Protein AF-A0A949PQL1-F1 (afdb_monomer)

Nearest PDB structures (foldseek):
  2x9b-assembly2_B  TM=4.465E-01  e=7.801E+00  Escherichia phage If1
  7ufs-assembly1_D  TM=4.194E-01  e=4.699E+00  Bifidobacterium longum

Sequence (182 aa):
MADNLKIVALVEVAKREALVLNRPLKMLYEFQGRDLIGSDGPFRNALRYEAPNGHFKAFAGREFDIPLKDGGTVRANGQYWSAGLEGFVETTYGTVDGLKKCYVYTGGLVDPAALQELRAEYTGCVYPYWDYQKVIKYDDERRYWINKCFKLEDRLKRDKKHLIANVKAAWASLRKAGSEAA

Structure (mmCIF, N/CA/C/O backbone):
data_AF-A0A949PQL1-F1
#
_entry.id   AF-A0A949PQL1-F1
#
loop_
_atom_site.group_PDB
_atom_site.id
_atom_site.type_symbol
_atom_site.label_atom_id
_atom_site.label_alt_id
_atom_site.label_comp_id
_atom_site.label_asym_id
_atom_site.label_entity_id
_atom_site.label_seq_id
_atom_site.pdbx_PDB_ins_code
_atom_site.Cartn_x
_atom_site.Cartn_y
_atom_site.Cartn_z
_atom_site.occupancy
_atom_site.B_iso_or_equiv
_atom_site.auth_seq_id
_atom_site.auth_comp_id
_atom_site.auth_asym_id
_atom_site.auth_atom_id
_atom_site.pdbx_PDB_model_num
ATOM 1 N N . MET A 1 1 ? -7.151 13.571 -12.594 1.00 38.25 1 MET A N 1
ATOM 2 C CA . MET A 1 1 ? -8.102 12.455 -12.416 1.00 38.25 1 MET A CA 1
ATOM 3 C C . MET A 1 1 ? -7.510 11.544 -11.358 1.0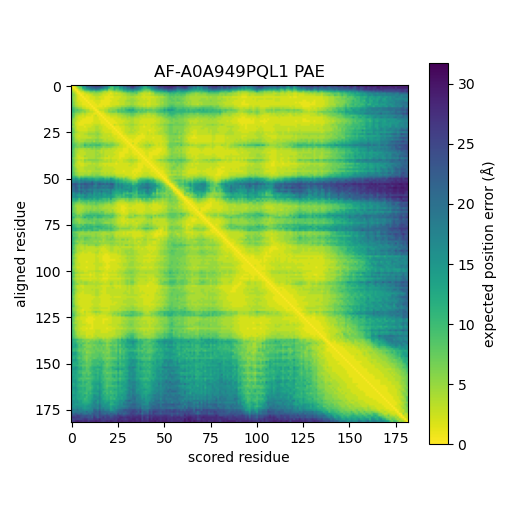0 38.25 1 MET A C 1
ATOM 5 O O . MET A 1 1 ? -6.345 11.198 -11.493 1.00 38.25 1 MET A O 1
ATOM 9 N N . ALA A 1 2 ? -8.207 11.298 -10.248 1.00 53.94 2 ALA A N 1
ATOM 10 C CA . ALA A 1 2 ? -7.693 10.400 -9.216 1.00 53.94 2 ALA A CA 1
ATOM 11 C C . ALA A 1 2 ? -7.745 8.968 -9.762 1.00 53.94 2 ALA A C 1
ATOM 13 O O . ALA A 1 2 ? -8.806 8.536 -10.200 1.00 53.94 2 ALA A O 1
ATOM 14 N N . ASP A 1 3 ? -6.613 8.265 -9.787 1.00 70.38 3 ASP A N 1
ATOM 15 C CA . ASP A 1 3 ? -6.583 6.871 -10.229 1.00 70.38 3 ASP A CA 1
ATOM 16 C C . ASP A 1 3 ? -7.512 6.026 -9.351 1.00 70.38 3 ASP A C 1
ATOM 18 O O . ASP A 1 3 ? -7.377 6.015 -8.118 1.00 70.38 3 ASP A O 1
ATOM 22 N N . ASN A 1 4 ? -8.436 5.305 -9.993 1.00 84.62 4 ASN A N 1
ATOM 23 C CA . ASN A 1 4 ? -9.306 4.352 -9.312 1.00 84.62 4 ASN A CA 1
ATOM 24 C C . ASN A 1 4 ? -8.456 3.334 -8.544 1.00 84.62 4 ASN A C 1
ATOM 26 O O . ASN A 1 4 ? -7.402 2.884 -9.015 1.00 84.62 4 ASN A O 1
ATOM 30 N N . LEU A 1 5 ? -8.903 3.019 -7.331 1.00 90.81 5 LEU A N 1
ATOM 31 C CA . LEU A 1 5 ? -8.232 2.063 -6.466 1.00 90.81 5 LEU A CA 1
ATOM 32 C C . LEU A 1 5 ? -8.437 0.654 -7.025 1.00 90.81 5 LEU A C 1
ATOM 34 O O . LEU A 1 5 ? -9.559 0.288 -7.348 1.00 90.81 5 LEU A O 1
ATOM 38 N N . LYS A 1 6 ? -7.357 -0.115 -7.148 1.00 93.44 6 LYS A N 1
ATOM 39 C CA . LYS A 1 6 ? -7.388 -1.472 -7.704 1.00 93.44 6 LYS A CA 1
ATOM 40 C C . LYS A 1 6 ? -6.298 -2.343 -7.099 1.00 93.44 6 LYS A C 1
ATOM 42 O O . LYS A 1 6 ? -5.223 -1.851 -6.735 1.00 93.44 6 LYS A O 1
ATOM 47 N N . ILE A 1 7 ? -6.572 -3.642 -7.036 1.00 95.00 7 ILE A N 1
ATOM 48 C CA . ILE A 1 7 ? -5.613 -4.658 -6.603 1.00 95.00 7 ILE A CA 1
ATOM 49 C C . ILE A 1 7 ? -4.669 -4.966 -7.770 1.00 95.00 7 ILE A C 1
ATOM 51 O O . ILE A 1 7 ? -5.104 -5.327 -8.861 1.00 95.00 7 ILE A O 1
ATOM 55 N N . VAL A 1 8 ? -3.365 -4.819 -7.547 1.00 94.94 8 VAL A N 1
ATOM 56 C CA . VAL A 1 8 ? -2.317 -5.187 -8.515 1.00 94.94 8 VAL A CA 1
ATOM 57 C C . VAL A 1 8 ? -1.733 -6.567 -8.238 1.00 94.94 8 VAL A C 1
ATOM 59 O O . VAL A 1 8 ? -1.244 -7.223 -9.155 1.00 94.94 8 VAL A O 1
ATOM 62 N N . ALA A 1 9 ? -1.786 -7.019 -6.986 1.00 95.69 9 ALA A N 1
ATOM 63 C CA . ALA A 1 9 ? -1.406 -8.366 -6.596 1.00 95.69 9 ALA A CA 1
ATOM 64 C C . ALA A 1 9 ? -2.105 -8.784 -5.304 1.00 95.69 9 ALA A C 1
ATOM 66 O O . ALA A 1 9 ? -2.461 -7.939 -4.481 1.00 95.69 9 ALA A O 1
ATOM 67 N N . LEU A 1 10 ? -2.240 -10.092 -5.118 1.00 96.75 10 LEU A N 1
ATOM 68 C CA . LEU A 1 10 ? -2.657 -10.693 -3.859 1.00 96.75 10 LEU A CA 1
ATOM 69 C C . LEU A 1 10 ? -1.537 -11.542 -3.302 1.00 96.75 10 LEU A C 1
ATOM 71 O O . LEU A 1 10 ? -0.869 -12.255 -4.050 1.00 96.75 10 LEU A O 1
ATOM 75 N N . VAL A 1 11 ? -1.347 -11.473 -1.991 1.00 96.75 11 VAL A N 1
ATOM 76 C CA . VAL A 1 11 ? -0.259 -12.172 -1.316 1.00 96.75 11 VAL A CA 1
ATOM 77 C C . VAL A 1 11 ? -0.803 -12.951 -0.138 1.00 96.75 11 VAL A C 1
ATOM 79 O O . VAL A 1 11 ? -1.493 -12.398 0.709 1.00 96.75 11 VAL A O 1
ATOM 82 N N . GLU A 1 12 ? -0.480 -14.233 -0.056 1.00 95.75 12 GLU A N 1
ATOM 83 C CA . GLU A 1 12 ? -0.862 -15.053 1.083 1.00 95.75 12 GLU A CA 1
ATOM 84 C C . GLU A 1 12 ? 0.025 -14.727 2.295 1.00 95.75 12 GLU A C 1
ATOM 86 O O . GLU A 1 12 ? 1.245 -14.901 2.265 1.00 95.75 12 GLU A O 1
ATOM 91 N N . VAL A 1 13 ? -0.599 -14.269 3.380 1.00 91.69 13 VAL A N 1
ATOM 92 C CA . VAL A 1 13 ? 0.016 -13.968 4.677 1.00 91.69 13 VAL A CA 1
ATOM 93 C C . VAL A 1 13 ? -0.734 -14.752 5.746 1.00 91.69 13 VAL A C 1
ATOM 95 O O . VAL A 1 13 ? -1.896 -14.470 6.023 1.00 91.69 13 VAL A O 1
ATOM 98 N N . ALA A 1 14 ? -0.078 -15.731 6.373 1.00 87.44 14 ALA A N 1
ATOM 99 C CA . ALA A 1 14 ? -0.662 -16.515 7.468 1.00 87.44 14 ALA A CA 1
ATOM 100 C C . ALA A 1 14 ? -2.072 -17.074 7.151 1.00 87.44 14 ALA A C 1
ATOM 102 O O . ALA A 1 14 ? -2.975 -16.999 7.985 1.00 87.44 14 ALA A O 1
ATOM 103 N N . LYS A 1 15 ? -2.252 -17.641 5.945 1.00 87.94 15 LYS A N 1
ATOM 104 C CA . LYS A 1 15 ? -3.525 -18.179 5.415 1.00 87.94 15 LYS A CA 1
ATOM 105 C C . LYS A 1 15 ? -4.624 -17.136 5.156 1.00 87.94 15 LYS A C 1
ATOM 107 O O . LYS A 1 15 ? -5.782 -17.500 4.96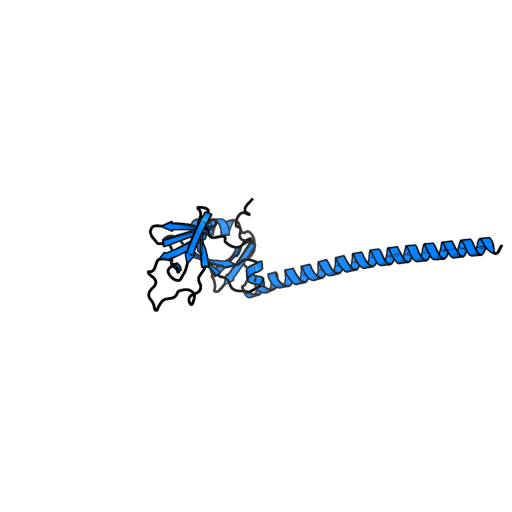7 1.00 87.94 15 LYS A O 1
ATOM 112 N N . ARG A 1 16 ? -4.286 -15.846 5.169 1.00 90.56 16 ARG A N 1
ATOM 113 C CA . ARG A 1 16 ? -5.154 -14.739 4.747 1.00 90.56 16 ARG A CA 1
ATOM 114 C C . ARG A 1 16 ? -4.573 -14.077 3.507 1.00 90.56 16 ARG A C 1
ATOM 116 O O . ARG A 1 16 ? -3.377 -14.177 3.250 1.00 90.56 16 ARG A O 1
ATOM 123 N N . GLU A 1 17 ? -5.411 -13.387 2.749 1.00 94.12 17 GLU A N 1
ATOM 124 C CA . GLU A 1 17 ? -4.963 -12.601 1.602 1.00 94.12 17 GLU A CA 1
ATOM 125 C C . GLU A 1 17 ? -4.625 -11.173 2.046 1.00 94.12 17 GLU A C 1
ATOM 127 O O . GLU A 1 17 ? -5.422 -10.504 2.700 1.00 94.12 17 GLU A O 1
ATOM 132 N N . ALA A 1 18 ? -3.435 -10.712 1.680 1.00 95.69 18 ALA A N 1
ATOM 133 C CA . ALA A 1 18 ? -3.020 -9.327 1.772 1.00 95.69 18 ALA A CA 1
ATOM 134 C C . ALA A 1 18 ? -3.110 -8.672 0.393 1.00 95.69 18 ALA A C 1
ATOM 136 O O . ALA A 1 18 ? -2.695 -9.240 -0.623 1.00 95.69 18 ALA A O 1
ATOM 137 N N . LEU A 1 19 ? -3.644 -7.457 0.367 1.00 96.44 19 LEU A N 1
ATOM 138 C CA . LEU A 1 19 ? -3.935 -6.725 -0.858 1.00 96.44 19 LEU A CA 1
ATOM 139 C C . LEU A 1 19 ? -2.742 -5.853 -1.242 1.00 96.44 19 LEU A C 1
ATOM 141 O O . LEU A 1 19 ? -2.294 -5.022 -0.455 1.00 96.44 19 LEU A O 1
ATOM 145 N N . VAL A 1 20 ? -2.250 -5.958 -2.470 1.00 96.31 20 VAL A N 1
ATOM 146 C CA . VAL A 1 20 ? -1.308 -4.969 -3.002 1.00 96.31 20 VAL A CA 1
ATOM 147 C C . VAL A 1 20 ? -2.078 -4.006 -3.885 1.00 96.31 20 VAL A C 1
ATOM 149 O O . VAL A 1 20 ? -2.645 -4.404 -4.898 1.00 96.31 20 VAL A O 1
ATOM 152 N N . LEU A 1 21 ? -2.105 -2.736 -3.495 1.00 95.62 21 LEU A N 1
ATOM 153 C CA . LEU A 1 21 ? -2.862 -1.675 -4.149 1.00 95.62 21 LEU A CA 1
ATOM 154 C C . LEU A 1 21 ? -1.989 -0.922 -5.159 1.00 95.62 21 LEU A C 1
ATOM 156 O O . LEU A 1 21 ? -0.775 -0.780 -4.983 1.00 95.62 21 LEU A O 1
ATOM 160 N N . ASN A 1 22 ? -2.620 -0.388 -6.206 1.00 94.31 22 ASN A N 1
ATOM 161 C CA . ASN A 1 22 ? -1.950 0.437 -7.218 1.00 94.31 22 ASN A CA 1
ATOM 162 C C . ASN A 1 22 ? -1.443 1.786 -6.691 1.00 94.31 22 ASN A C 1
ATOM 164 O O . ASN A 1 22 ? -0.537 2.365 -7.286 1.00 94.31 22 ASN A O 1
ATOM 168 N N . ARG A 1 23 ? -2.038 2.305 -5.614 1.00 93.75 23 ARG A N 1
ATOM 169 C CA . ARG A 1 23 ? -1.685 3.594 -5.012 1.00 93.75 23 ARG A CA 1
ATOM 170 C C . ARG A 1 23 ? -1.823 3.547 -3.490 1.00 93.75 23 ARG A C 1
ATOM 172 O O . ARG A 1 23 ? -2.594 2.733 -2.981 1.00 93.75 23 ARG A O 1
ATOM 179 N N . PRO A 1 24 ? -1.121 4.423 -2.751 1.00 92.19 24 PRO A N 1
ATOM 180 C CA . PRO A 1 24 ? -1.347 4.559 -1.318 1.00 92.19 24 PRO A CA 1
ATOM 181 C C . PRO A 1 24 ? -2.759 5.083 -1.036 1.00 92.19 24 PRO A C 1
ATOM 183 O O . PRO A 1 24 ? -3.316 5.858 -1.826 1.00 92.19 24 PRO A O 1
ATOM 186 N N . LEU A 1 25 ? -3.305 4.672 0.111 1.00 92.19 25 LEU A N 1
ATOM 187 C CA . LEU A 1 25 ? -4.562 5.207 0.621 1.00 92.19 25 LEU A CA 1
ATOM 188 C C . LEU A 1 25 ? -4.359 6.654 1.084 1.00 92.19 25 LEU A C 1
ATOM 190 O O . LEU A 1 25 ? -3.400 6.969 1.789 1.00 92.19 25 LEU A O 1
ATOM 194 N N . LYS A 1 26 ? -5.265 7.534 0.673 1.00 91.88 26 LYS A N 1
ATOM 195 C CA . LYS A 1 26 ? -5.305 8.961 0.991 1.00 91.88 26 LYS A CA 1
ATOM 196 C C . LYS A 1 26 ? -6.540 9.233 1.841 1.00 91.88 26 LYS A C 1
ATOM 198 O O . LYS A 1 26 ? -7.539 9.745 1.349 1.00 91.88 26 LYS A O 1
ATOM 203 N N . MET A 1 27 ? -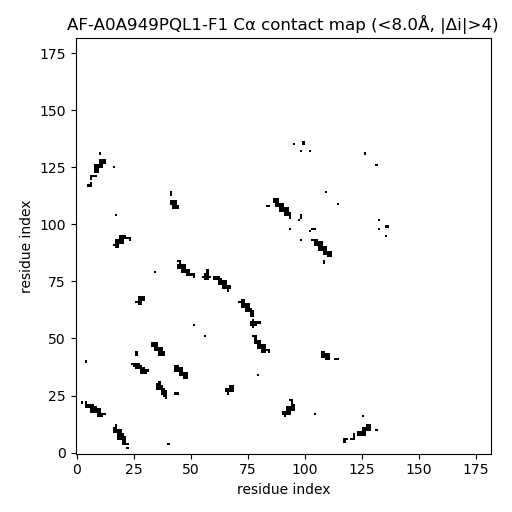6.465 8.845 3.110 1.00 92.25 27 MET A N 1
ATOM 204 C CA . MET A 1 27 ? -7.573 8.996 4.051 1.00 92.25 27 MET A CA 1
ATOM 205 C C . MET A 1 27 ? -7.877 10.474 4.295 1.00 92.25 27 MET A C 1
ATOM 207 O O . MET A 1 27 ? -7.028 11.202 4.808 1.00 92.25 27 MET A O 1
ATOM 211 N N . LEU A 1 28 ? -9.098 10.883 3.958 1.00 94.06 28 LEU A N 1
ATOM 212 C CA . LEU A 1 28 ? -9.667 12.167 4.360 1.00 94.06 28 LEU A CA 1
ATOM 213 C C . LEU A 1 28 ? -10.722 11.929 5.432 1.00 94.06 28 LEU A C 1
ATOM 215 O O . LEU A 1 28 ? -11.571 11.044 5.276 1.00 94.06 28 LEU A O 1
ATOM 219 N N . TYR A 1 29 ? -10.642 12.706 6.508 1.00 94.94 29 TYR A N 1
ATOM 220 C CA . TYR A 1 29 ? -11.422 12.473 7.717 1.00 94.94 29 TYR A CA 1
ATOM 221 C C . TYR A 1 29 ? -12.635 13.391 7.816 1.00 94.94 29 TYR A C 1
ATOM 223 O O . TYR A 1 29 ? -12.627 14.530 7.350 1.00 94.94 29 TYR A O 1
ATOM 231 N N . GLU A 1 30 ? -13.681 12.885 8.451 1.00 95.81 30 GLU A N 1
ATOM 232 C CA . GLU A 1 30 ? -14.855 13.651 8.852 1.00 95.81 30 GLU A CA 1
ATOM 233 C C . GLU A 1 30 ? -15.168 13.402 10.324 1.00 95.81 30 GLU A C 1
ATOM 235 O O . GLU A 1 30 ? -14.871 12.331 10.859 1.00 95.81 30 GLU A O 1
ATOM 240 N N . PHE A 1 31 ? -15.755 14.398 10.981 1.00 93.94 31 PHE A N 1
ATOM 241 C CA . PHE A 1 31 ? -16.170 14.266 12.369 1.00 93.94 31 PHE A CA 1
ATOM 242 C C . PHE A 1 31 ? -17.461 13.462 12.482 1.00 93.94 31 PHE A C 1
ATOM 244 O O . PHE A 1 31 ? -18.465 13.772 11.841 1.00 93.94 31 PHE A O 1
ATOM 251 N N . GLN A 1 32 ? -17.451 12.485 13.381 1.00 91.81 32 GLN A N 1
ATOM 252 C CA . GLN A 1 32 ? -18.634 11.779 13.845 1.00 91.81 32 GLN A CA 1
ATOM 253 C C . GLN A 1 32 ? -18.735 11.971 15.361 1.00 91.81 32 GLN A C 1
ATOM 255 O O . GLN A 1 32 ? -18.175 11.224 16.162 1.00 91.81 32 GLN A O 1
ATOM 260 N N . GLY A 1 33 ? -19.399 13.054 15.770 1.00 90.75 33 GLY A N 1
ATOM 261 C CA . GLY A 1 33 ? -19.327 13.525 17.152 1.00 90.75 33 GLY A CA 1
ATOM 262 C C . GLY A 1 33 ? -17.923 14.047 17.469 1.00 90.75 33 GLY A C 1
ATOM 263 O O . GLY A 1 33 ? -17.521 15.076 16.932 1.00 90.75 33 GLY A O 1
ATOM 264 N N . ARG A 1 34 ? -17.187 13.352 18.347 1.00 91.50 34 ARG A N 1
ATOM 265 C CA . ARG A 1 34 ? -15.772 13.656 18.651 1.00 91.50 34 ARG A CA 1
ATOM 266 C C . ARG A 1 34 ? -14.789 12.764 17.898 1.00 91.50 34 ARG A C 1
ATOM 268 O O . ARG A 1 34 ? -13.613 13.103 17.830 1.00 91.50 34 ARG A O 1
ATOM 275 N N . ASP A 1 35 ? -15.267 11.653 17.353 1.00 93.44 35 ASP A N 1
ATOM 276 C CA . ASP A 1 35 ? -14.438 10.698 16.632 1.00 93.44 35 ASP A CA 1
ATOM 277 C C . ASP A 1 35 ? -14.211 11.182 15.196 1.00 93.44 35 ASP A C 1
ATOM 279 O O . ASP A 1 35 ? -14.962 12.005 14.665 1.00 93.44 35 ASP A O 1
ATOM 283 N N . LEU A 1 36 ? -13.158 10.671 14.566 1.00 94.00 36 LEU A N 1
ATOM 284 C CA . LEU A 1 36 ? -12.797 10.979 13.189 1.00 94.00 36 LEU A CA 1
ATOM 285 C C . LEU A 1 36 ? -12.866 9.708 12.345 1.00 94.00 36 LEU A C 1
ATOM 287 O O . LEU A 1 36 ? -12.175 8.728 12.626 1.00 94.00 36 LEU A O 1
ATOM 291 N N . ILE A 1 37 ? -13.650 9.742 11.270 1.00 95.25 37 ILE A N 1
ATOM 292 C CA . ILE A 1 37 ? -13.744 8.642 10.307 1.00 95.25 37 ILE A CA 1
ATOM 293 C C . ILE A 1 37 ? -13.059 9.051 9.008 1.00 95.25 37 ILE A C 1
ATOM 295 O O . ILE A 1 37 ? -13.516 9.923 8.273 1.00 95.25 37 ILE A O 1
ATOM 299 N N . GLY A 1 38 ? -11.927 8.413 8.739 1.00 94.19 38 GLY A N 1
ATOM 300 C CA . GLY A 1 38 ? -11.182 8.504 7.495 1.00 94.19 38 GLY A CA 1
ATOM 301 C 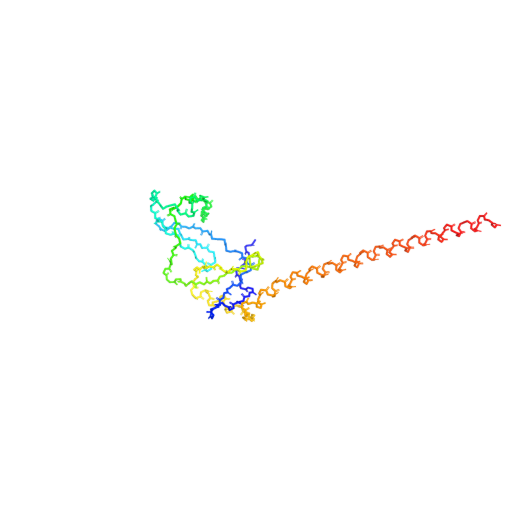C . GLY A 1 38 ? -11.813 7.626 6.429 1.00 94.19 38 GLY A C 1
ATOM 302 O O . GLY A 1 38 ? -12.256 6.513 6.714 1.00 94.19 38 GLY A O 1
ATOM 303 N N . SER A 1 39 ? -11.824 8.100 5.188 1.00 93.56 39 SER A N 1
ATOM 304 C CA . SER A 1 39 ? -12.289 7.309 4.049 1.00 93.56 39 SER A CA 1
ATOM 305 C C . SER A 1 39 ? -11.426 7.530 2.813 1.00 93.56 39 SER A C 1
ATOM 307 O O . SER A 1 39 ? -10.986 8.649 2.545 1.00 93.56 39 SER A O 1
ATOM 309 N N . ASP A 1 40 ? -11.200 6.449 2.069 1.00 92.31 40 ASP A N 1
ATOM 310 C CA . ASP A 1 40 ? -10.643 6.461 0.717 1.00 92.31 40 ASP A CA 1
ATOM 311 C C . ASP A 1 40 ? -11.159 5.236 -0.050 1.00 92.31 40 ASP A C 1
ATOM 313 O O . ASP A 1 40 ? -10.785 4.095 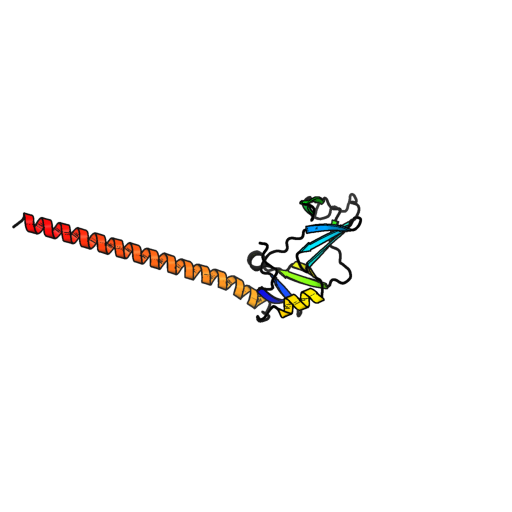0.237 1.00 92.31 40 ASP A O 1
ATOM 317 N N . GLY A 1 41 ? -12.067 5.462 -1.002 1.00 88.19 41 GLY A N 1
ATOM 318 C CA . GLY A 1 41 ? -12.773 4.380 -1.689 1.00 88.19 41 GLY A CA 1
ATOM 319 C C . GLY A 1 41 ? -13.537 3.487 -0.694 1.00 88.19 41 GLY A C 1
ATOM 320 O O . GLY A 1 41 ? -14.271 4.021 0.143 1.00 88.19 41 GLY A O 1
ATOM 321 N N . PRO A 1 42 ? -13.384 2.152 -0.746 1.00 91.38 42 PRO A N 1
ATOM 322 C CA . PRO A 1 42 ? -14.050 1.233 0.182 1.00 91.38 42 PRO A CA 1
ATOM 323 C C . PRO A 1 42 ? -13.354 1.113 1.543 1.00 91.38 42 PRO A C 1
ATOM 325 O O . PRO A 1 42 ? -13.889 0.491 2.460 1.00 91.38 42 PRO A O 1
ATOM 328 N N . PHE A 1 43 ? -12.172 1.713 1.695 1.00 94.00 43 PHE A N 1
ATOM 329 C CA . PHE A 1 43 ? -11.420 1.665 2.939 1.00 94.00 43 PHE A CA 1
ATOM 330 C C . PHE A 1 43 ? -11.887 2.750 3.904 1.00 94.00 43 PHE A C 1
ATOM 332 O O . PHE A 1 43 ? -12.250 3.868 3.511 1.00 94.00 43 PHE A O 1
ATOM 339 N N . ARG A 1 44 ? -11.846 2.418 5.189 1.00 94.50 44 ARG A N 1
ATOM 340 C CA . ARG A 1 44 ? -12.102 3.316 6.307 1.00 94.50 44 ARG A CA 1
ATOM 341 C C . ARG A 1 44 ? -10.954 3.267 7.301 1.00 94.50 44 ARG A C 1
ATOM 343 O O . ARG A 1 44 ? -10.196 2.301 7.371 1.00 94.50 44 ARG A O 1
ATOM 350 N N . ASN A 1 45 ? -10.846 4.326 8.087 1.00 93.94 45 ASN A N 1
ATOM 351 C CA . ASN A 1 45 ? -10.010 4.352 9.275 1.00 93.94 45 ASN A CA 1
ATOM 352 C C . ASN A 1 45 ? -10.758 5.080 10.390 1.00 93.94 45 ASN A C 1
ATOM 354 O O . ASN A 1 45 ? -11.096 6.247 10.217 1.00 93.94 45 ASN A O 1
ATOM 358 N N . ALA A 1 46 ? -11.020 4.415 11.510 1.00 93.44 46 ALA A N 1
ATOM 359 C CA . ALA A 1 46 ? -11.701 5.033 12.638 1.00 93.44 46 ALA A CA 1
ATOM 360 C C . ALA A 1 46 ? -10.682 5.481 13.689 1.00 93.44 46 ALA A C 1
ATOM 362 O O . ALA A 1 46 ? -9.852 4.698 14.158 1.00 93.44 46 ALA A O 1
ATOM 363 N N . LEU A 1 47 ? -10.757 6.758 14.050 1.00 93.00 47 LEU A N 1
ATOM 364 C CA . LEU A 1 47 ? -9.954 7.376 15.091 1.00 93.00 47 LEU A CA 1
ATOM 365 C C . LEU A 1 47 ? -10.875 7.832 16.220 1.00 93.00 47 LEU A C 1
ATOM 367 O O . LEU A 1 47 ? -11.629 8.793 16.070 1.00 93.00 47 LEU A O 1
ATOM 371 N N . ARG A 1 48 ? -10.809 7.137 17.353 1.00 92.31 48 ARG A N 1
ATOM 372 C CA . ARG A 1 48 ? -11.606 7.456 18.536 1.00 92.31 48 ARG A CA 1
ATOM 373 C C . ARG A 1 48 ? -10.942 8.554 19.347 1.00 92.31 48 ARG A C 1
ATOM 375 O O . ARG A 1 48 ? -9.739 8.484 19.607 1.00 92.31 48 ARG A O 1
ATOM 382 N N . TYR A 1 49 ? -11.731 9.540 19.756 1.00 91.06 49 TYR A N 1
ATOM 383 C CA . TYR A 1 49 ? -11.265 10.585 20.647 1.00 91.06 49 TYR A CA 1
ATOM 384 C C . TYR A 1 49 ? -11.173 10.072 22.082 1.00 91.06 49 TYR A C 1
ATOM 386 O O . TYR A 1 49 ? -12.139 9.552 22.642 1.00 91.06 49 TYR A O 1
ATOM 394 N N . GLU A 1 50 ? -10.035 10.316 22.714 1.00 86.94 50 GLU A N 1
ATOM 395 C CA . GLU A 1 50 ? -9.846 10.147 24.146 1.00 86.94 50 GLU A CA 1
ATOM 396 C C . GLU A 1 50 ? -9.177 11.400 24.711 1.00 86.94 50 GLU A C 1
ATOM 398 O O . GLU A 1 50 ? -8.247 11.948 24.117 1.00 86.94 50 GLU A O 1
ATOM 403 N N . ALA A 1 51 ? -9.675 11.895 25.847 1.00 82.69 51 ALA A N 1
ATOM 404 C CA . ALA A 1 51 ? -9.132 13.103 26.451 1.00 82.69 51 ALA A CA 1
ATOM 405 C C . ALA A 1 51 ? -7.662 12.868 26.848 1.00 82.69 51 ALA A C 1
ATOM 407 O O . ALA A 1 51 ? -7.392 11.928 27.601 1.00 82.69 51 ALA A O 1
ATOM 408 N N . PRO A 1 52 ? -6.716 13.714 26.392 1.00 75.81 52 PRO A N 1
ATOM 409 C CA . PRO A 1 52 ? -5.320 13.579 26.774 1.00 75.81 52 PRO A CA 1
ATOM 410 C C . PRO A 1 52 ? -5.189 13.640 28.291 1.00 75.81 52 PRO A C 1
ATOM 412 O O . PRO A 1 52 ? -5.584 14.622 28.920 1.00 75.81 52 PRO A O 1
ATOM 415 N N . ASN A 1 53 ? -4.621 12.598 28.884 1.00 72.44 53 ASN A N 1
ATOM 416 C CA . ASN A 1 53 ? -4.207 12.629 30.278 1.00 72.44 53 ASN A CA 1
ATOM 417 C C . ASN A 1 53 ? -2.676 12.810 30.322 1.00 72.44 53 ASN A C 1
ATOM 419 O O . ASN A 1 53 ? -1.971 12.449 29.378 1.00 72.44 53 ASN A O 1
ATOM 423 N N . GLY A 1 54 ? -2.139 13.392 31.400 1.00 64.88 54 GLY A N 1
ATOM 424 C CA . GLY A 1 54 ? -0.709 13.734 31.500 1.00 64.88 54 GLY A CA 1
ATOM 425 C C . GLY A 1 54 ? 0.265 12.553 31.332 1.00 64.88 54 GLY A C 1
ATOM 426 O O . GLY A 1 54 ? 1.453 12.776 31.103 1.00 64.88 54 GLY A O 1
ATOM 427 N N . HIS A 1 55 ? -0.231 11.314 31.398 1.00 66.25 55 HIS A N 1
ATOM 428 C CA . HIS A 1 55 ? 0.541 10.079 31.251 1.00 66.25 55 HIS A CA 1
ATOM 429 C C . HIS A 1 55 ? 0.345 9.388 29.890 1.00 66.25 55 HIS A C 1
ATOM 431 O O . HIS A 1 55 ? 1.115 8.494 29.549 1.00 66.25 55 HIS A O 1
ATOM 437 N N . PHE A 1 56 ? -0.637 9.812 29.089 1.00 60.00 56 PHE A N 1
ATOM 438 C CA . PHE A 1 56 ? -1.000 9.213 27.806 1.00 60.00 56 PHE A CA 1
ATOM 439 C C . PHE A 1 56 ? -0.771 10.217 26.676 1.00 60.00 56 PHE A C 1
ATOM 441 O O . PHE A 1 56 ? -1.684 10.870 26.175 1.00 60.00 56 PHE A O 1
ATOM 448 N N . LYS A 1 57 ? 0.489 10.324 26.249 1.00 61.66 57 LYS A N 1
ATOM 449 C CA . LYS A 1 57 ? 0.841 10.974 24.984 1.00 61.66 57 LYS A CA 1
ATOM 450 C C . LYS A 1 57 ? 0.825 9.922 23.879 1.00 61.66 57 LYS A C 1
ATOM 452 O O . LYS A 1 57 ? 1.783 9.154 23.759 1.00 61.66 57 LYS A O 1
ATOM 457 N N . ALA A 1 58 ? -0.236 9.870 23.069 1.00 61.72 58 ALA A N 1
ATOM 458 C CA . ALA A 1 58 ? -0.223 9.000 21.892 1.00 61.72 58 ALA A CA 1
ATOM 459 C C . ALA A 1 58 ? 0.954 9.376 20.965 1.00 61.72 58 ALA A C 1
ATOM 461 O O . ALA A 1 58 ? 1.443 10.509 20.976 1.00 61.72 58 ALA A O 1
ATOM 462 N N . PHE A 1 59 ? 1.456 8.402 20.202 1.00 66.19 59 PHE A N 1
ATOM 463 C CA . PHE A 1 59 ? 2.592 8.576 19.281 1.00 66.19 59 PHE A CA 1
ATOM 464 C C . PHE A 1 59 ? 3.885 9.098 19.938 1.00 66.19 59 PHE A C 1
ATOM 466 O O . PHE A 1 59 ? 4.641 9.840 19.311 1.00 66.19 59 PHE A O 1
ATOM 473 N N . ALA A 1 60 ? 4.143 8.735 21.201 1.00 67.31 60 ALA A N 1
ATOM 474 C CA . ALA A 1 60 ? 5.311 9.189 21.968 1.00 67.31 60 ALA A CA 1
ATOM 475 C C . ALA A 1 60 ? 5.441 10.728 22.047 1.00 67.31 60 ALA A C 1
ATOM 477 O O . ALA A 1 60 ? 6.543 11.267 22.128 1.00 67.31 60 ALA A O 1
ATOM 478 N N . GLY A 1 61 ? 4.309 11.445 22.014 1.00 72.12 61 GLY A N 1
ATOM 479 C CA . GLY A 1 61 ? 4.269 12.911 22.056 1.00 72.12 61 GLY A CA 1
ATOM 480 C C . GLY A 1 61 ? 4.490 13.595 20.708 1.00 72.12 61 GLY A C 1
ATOM 481 O O . GLY A 1 61 ? 4.666 14.810 20.672 1.00 72.12 61 GLY A O 1
ATOM 482 N N . ARG A 1 62 ? 4.489 12.842 19.604 1.00 76.94 62 ARG A N 1
ATOM 483 C CA . ARG A 1 62 ? 4.536 13.411 18.259 1.00 76.94 62 ARG A CA 1
ATOM 484 C C . ARG A 1 62 ? 3.201 14.058 17.913 1.00 76.94 62 ARG A C 1
ATOM 486 O O . ARG A 1 62 ? 2.152 13.428 18.007 1.00 76.94 62 ARG A O 1
ATOM 493 N N . GLU A 1 63 ? 3.277 15.285 17.421 1.00 86.94 63 GLU A N 1
ATOM 494 C CA . GLU A 1 63 ? 2.127 16.004 16.892 1.00 86.94 63 GLU A CA 1
ATOM 495 C C . GLU A 1 63 ? 2.126 16.010 15.363 1.00 86.94 63 GLU A C 1
ATOM 497 O O . GLU A 1 63 ? 3.183 16.058 14.726 1.00 86.94 63 GLU A O 1
ATOM 502 N N . PHE A 1 64 ? 0.942 15.964 14.766 1.00 89.50 64 PHE A N 1
ATOM 503 C CA . PHE A 1 64 ? 0.762 16.011 13.318 1.00 89.50 64 PHE A CA 1
ATOM 504 C C . PHE A 1 64 ? -0.639 16.501 12.965 1.00 89.50 64 PHE A C 1
ATOM 506 O O . PHE A 1 64 ? -1.523 16.541 13.814 1.00 89.50 64 PHE A O 1
ATOM 513 N N . ASP A 1 65 ? -0.845 16.852 11.702 1.00 93.19 65 ASP A N 1
ATOM 514 C CA . ASP A 1 65 ? -2.127 17.355 11.223 1.00 93.19 65 ASP A CA 1
ATOM 515 C C . ASP A 1 65 ? -2.876 16.247 10.477 1.00 93.19 65 ASP A C 1
ATOM 517 O O . ASP A 1 65 ? -2.323 15.591 9.590 1.00 93.19 65 ASP A O 1
ATOM 521 N N . ILE A 1 66 ? -4.136 16.028 10.847 1.00 92.50 66 ILE A N 1
ATOM 522 C CA . ILE A 1 66 ? -5.047 15.091 10.190 1.00 92.50 66 ILE A CA 1
ATOM 523 C C . ILE A 1 66 ? -5.852 15.870 9.142 1.00 92.50 66 ILE A C 1
ATOM 525 O O . ILE A 1 66 ? -6.558 16.805 9.522 1.00 92.50 66 ILE A O 1
ATOM 529 N N . PRO A 1 67 ? -5.776 15.518 7.846 1.00 94.50 67 PRO A N 1
ATOM 530 C CA . PRO A 1 67 ? -6.522 16.208 6.799 1.00 94.50 67 PRO A CA 1
ATOM 531 C C . PRO A 1 67 ? -8.010 15.847 6.834 1.00 94.50 67 PRO A C 1
ATOM 533 O O . PRO A 1 67 ? -8.382 14.671 6.877 1.00 94.50 67 PRO A O 1
ATOM 536 N N . LEU A 1 68 ? -8.865 16.861 6.769 1.00 94.31 68 LEU A N 1
ATOM 537 C CA . LEU A 1 68 ? -10.313 16.709 6.735 1.00 94.31 68 LEU A CA 1
ATOM 538 C C . LEU A 1 68 ? -10.853 16.758 5.300 1.00 94.31 68 LEU A C 1
ATOM 540 O O . LEU A 1 68 ? -10.216 17.285 4.385 1.00 94.31 68 LEU A O 1
ATOM 544 N N . LYS A 1 69 ? -12.056 16.213 5.098 1.00 92.50 69 LYS A N 1
ATOM 545 C CA . LYS A 1 69 ? -12.757 16.247 3.803 1.00 92.50 69 LYS A CA 1
ATOM 546 C C . LYS A 1 69 ? -13.130 17.658 3.346 1.00 92.50 69 LYS A C 1
ATOM 548 O O . LYS A 1 69 ? -13.212 17.892 2.146 1.00 92.50 69 LYS A O 1
ATOM 553 N N . ASP A 1 70 ? -13.353 18.579 4.279 1.00 90.31 70 ASP A N 1
ATOM 554 C CA . ASP A 1 70 ? -13.677 19.984 4.001 1.00 90.31 70 ASP A CA 1
ATOM 555 C C . ASP A 1 70 ? -12.452 20.820 3.571 1.00 90.31 70 ASP A C 1
ATOM 557 O O . ASP A 1 70 ? -12.582 22.005 3.270 1.00 90.31 70 ASP A O 1
ATOM 561 N N . GLY A 1 71 ? -11.265 20.204 3.508 1.00 89.75 71 GLY A N 1
ATOM 562 C CA . GLY A 1 71 ? -10.001 20.867 3.190 1.00 89.75 71 GLY A CA 1
ATOM 563 C C . GLY A 1 71 ? -9.285 21.454 4.407 1.00 89.75 71 GLY A C 1
ATOM 564 O O . GLY A 1 71 ? -8.171 21.958 4.264 1.00 89.75 71 GLY A O 1
ATOM 565 N N . GLY A 1 72 ? -9.888 21.373 5.595 1.00 92.75 72 GLY A N 1
ATOM 566 C CA . GLY A 1 72 ? -9.267 21.744 6.856 1.00 92.75 72 GLY A CA 1
ATOM 567 C C . GLY A 1 72 ? -8.313 20.678 7.389 1.00 92.75 72 GLY A C 1
ATOM 568 O O . GLY A 1 72 ? -8.094 19.616 6.795 1.00 92.75 72 GLY A O 1
ATOM 569 N N . THR A 1 73 ? -7.744 20.956 8.558 1.00 94.81 73 THR A N 1
ATOM 57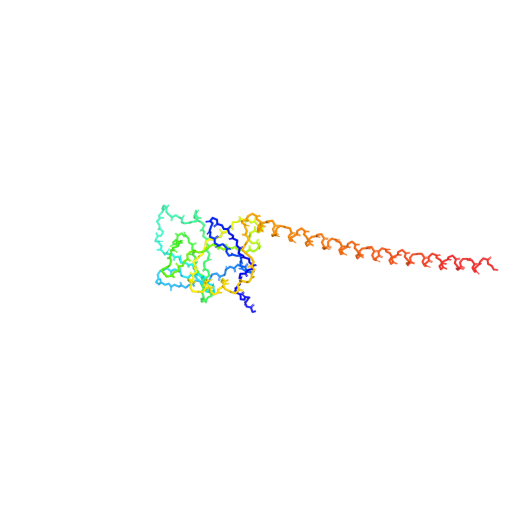0 C CA . THR A 1 73 ? -6.922 19.998 9.295 1.00 94.81 73 THR A CA 1
ATOM 571 C C . THR A 1 73 ? -7.248 20.022 10.782 1.00 94.81 73 THR A C 1
ATOM 573 O O . THR A 1 73 ? -7.662 21.041 11.335 1.00 94.81 73 THR A O 1
ATOM 576 N N . VAL A 1 74 ? -7.040 18.886 11.446 1.00 92.06 74 VAL A N 1
ATOM 577 C CA . VAL A 1 74 ? -7.117 18.765 12.905 1.00 92.06 74 VAL A CA 1
ATOM 578 C C . VAL A 1 74 ? -5.737 18.447 13.440 1.00 92.06 74 VAL A C 1
ATOM 580 O O . VAL A 1 74 ? -5.131 17.449 13.052 1.00 92.06 74 VAL A O 1
ATOM 583 N N . ARG A 1 75 ? -5.252 19.268 14.370 1.00 90.81 75 ARG A N 1
ATOM 584 C CA . ARG A 1 75 ? -3.990 19.009 15.058 1.00 90.81 75 ARG A CA 1
ATOM 585 C C . ARG A 1 75 ? -4.154 17.824 16.008 1.00 90.81 75 ARG A C 1
ATOM 587 O O . ARG A 1 75 ? -4.842 17.932 17.021 1.00 90.81 75 ARG A O 1
ATOM 594 N N . ALA A 1 76 ? -3.514 16.705 15.701 1.00 88.31 76 ALA A N 1
ATOM 595 C CA . ALA A 1 76 ? -3.385 15.565 16.594 1.00 88.31 76 ALA A CA 1
ATOM 596 C C . ALA A 1 76 ? -2.170 15.757 17.509 1.00 88.31 76 ALA A C 1
ATOM 598 O O . ALA A 1 76 ? -1.050 15.936 17.035 1.00 88.31 76 ALA A O 1
ATOM 599 N N . ASN A 1 77 ? -2.396 15.707 18.818 1.00 85.62 77 ASN A N 1
ATOM 600 C CA . ASN A 1 77 ? -1.387 15.837 19.871 1.00 85.62 77 ASN A CA 1
ATOM 601 C C . ASN A 1 77 ? -1.483 14.729 20.936 1.00 85.62 77 ASN A C 1
ATOM 603 O O . ASN A 1 77 ? -0.903 14.841 22.015 1.00 85.62 77 ASN A O 1
ATOM 607 N N . GLY A 1 78 ? -2.210 13.652 20.630 1.00 83.44 78 GLY A N 1
ATOM 608 C CA . GLY A 1 78 ? -2.346 12.484 21.500 1.00 83.44 78 GLY A CA 1
ATOM 609 C C . GLY A 1 78 ? -3.784 12.085 21.827 1.00 83.44 78 GLY A C 1
ATOM 610 O O . GLY A 1 78 ? -3.988 11.113 22.542 1.00 83.44 78 GLY A O 1
ATOM 611 N N . GLN A 1 79 ? -4.767 12.820 21.306 1.00 88.50 79 GLN A N 1
ATOM 612 C CA . GLN A 1 79 ? -6.187 12.654 21.607 1.00 88.50 79 GLN A CA 1
ATOM 613 C C . GLN A 1 79 ? -6.927 11.653 20.706 1.00 88.50 79 GLN A C 1
ATOM 615 O O . GLN A 1 79 ? -8.113 11.435 20.916 1.00 88.50 79 GLN A O 1
ATOM 620 N N . TYR A 1 80 ? -6.273 11.072 19.693 1.00 89.88 80 TYR A N 1
ATOM 621 C CA . TYR A 1 80 ? -6.909 10.179 18.717 1.00 89.88 80 TYR A CA 1
ATOM 622 C C . TYR A 1 80 ? -6.218 8.815 18.652 1.00 89.88 80 TYR A C 1
ATOM 624 O O . TYR A 1 80 ? -5.018 8.739 18.376 1.00 89.88 80 TYR A O 1
ATOM 632 N N . TRP A 1 81 ? -6.994 7.746 18.843 1.00 87.88 81 TRP A N 1
ATOM 633 C CA . TRP A 1 81 ? -6.524 6.357 18.860 1.00 87.88 81 TRP A CA 1
ATOM 634 C C . TRP A 1 81 ? -7.183 5.520 17.769 1.00 87.88 81 TRP A C 1
ATOM 636 O O . TRP A 1 81 ? -8.348 5.728 17.440 1.00 87.88 81 TRP A O 1
ATOM 646 N N . SER A 1 82 ? -6.445 4.549 17.225 1.00 88.19 82 SER A N 1
ATOM 647 C CA . SER A 1 82 ? -7.012 3.598 16.266 1.00 88.19 82 SER A CA 1
ATOM 648 C C . SER A 1 82 ? -8.117 2.780 16.930 1.00 88.19 82 SER A C 1
ATOM 650 O O . SER A 1 82 ? -7.931 2.239 18.021 1.00 88.19 82 SER A O 1
ATOM 652 N N . ALA A 1 83 ? -9.268 2.712 16.271 1.00 90.19 83 ALA A N 1
ATOM 653 C CA . ALA A 1 83 ? -10.428 1.967 16.724 1.00 90.19 83 ALA A CA 1
ATOM 654 C C . ALA A 1 83 ? -10.995 1.108 15.587 1.00 90.19 83 ALA A C 1
ATOM 656 O O . ALA A 1 83 ? -10.778 1.381 14.407 1.00 90.19 83 ALA A O 1
ATOM 657 N N . GLY A 1 84 ? -11.742 0.068 15.957 1.00 89.94 84 GLY A N 1
ATOM 658 C CA . GLY A 1 84 ? -12.575 -0.673 15.014 1.00 89.94 84 GLY A CA 1
ATOM 659 C C . GLY A 1 84 ? -13.813 0.128 14.607 1.00 89.94 84 GLY A C 1
ATOM 660 O O . GLY A 1 84 ? -14.240 1.038 15.321 1.00 89.94 84 GLY A O 1
ATOM 661 N N . LEU A 1 85 ? -14.407 -0.248 13.477 1.00 90.62 85 LEU A N 1
ATOM 662 C CA . LEU A 1 85 ? -15.671 0.298 12.990 1.00 90.62 85 LEU A CA 1
ATOM 663 C C . LEU A 1 85 ? -16.646 -0.858 12.753 1.00 90.62 85 LEU A C 1
ATOM 665 O O . LEU A 1 85 ? -16.292 -1.844 12.108 1.00 90.62 85 LEU A O 1
ATOM 669 N N . GLU A 1 86 ? -17.854 -0.757 13.301 1.00 90.81 86 GLU A N 1
ATOM 670 C CA . GLU A 1 86 ? -18.869 -1.805 13.172 1.00 90.81 86 GLU A CA 1
ATOM 671 C C . GLU A 1 86 ? -19.294 -1.985 11.708 1.00 90.81 86 GLU A C 1
ATOM 673 O O . GLU A 1 86 ? -19.428 -1.012 10.968 1.00 90.81 86 GLU A O 1
ATOM 678 N N . GLY A 1 87 ? -19.474 -3.237 11.278 1.00 91.12 87 GLY A N 1
ATOM 679 C CA . GLY A 1 87 ? -19.794 -3.582 9.888 1.00 91.12 87 GLY A CA 1
ATOM 680 C C . GLY A 1 87 ? -18.590 -3.615 8.939 1.00 91.12 87 GLY A C 1
ATOM 681 O O . GLY A 1 87 ? -18.727 -4.100 7.820 1.00 91.12 87 GLY A O 1
ATOM 682 N N . PHE A 1 88 ? -17.407 -3.173 9.380 1.00 93.81 88 PHE A N 1
ATOM 683 C CA . PHE A 1 88 ? -16.172 -3.235 8.597 1.00 93.81 88 PHE A CA 1
ATOM 684 C C . PHE A 1 88 ? -15.301 -4.411 9.031 1.00 93.81 88 PHE A C 1
ATOM 686 O O . PHE A 1 88 ? -15.263 -4.787 10.203 1.00 93.81 88 PHE A O 1
ATOM 693 N N . VAL A 1 89 ? -14.563 -4.975 8.077 1.00 93.62 89 VAL A N 1
ATOM 694 C CA . VAL A 1 89 ? -13.596 -6.046 8.330 1.00 93.62 89 VAL A CA 1
ATOM 695 C C . VAL A 1 89 ? -12.176 -5.508 8.255 1.00 93.62 89 VAL A C 1
ATOM 697 O O . VAL A 1 89 ? -11.873 -4.608 7.471 1.00 93.62 89 VAL A O 1
ATOM 700 N N . GLU A 1 90 ? -11.289 -6.062 9.075 1.00 92.19 90 GLU A N 1
ATOM 701 C CA . GLU A 1 90 ? -9.868 -5.742 9.010 1.00 92.19 90 GLU A CA 1
ATOM 702 C C . GLU A 1 90 ? -9.204 -6.558 7.897 1.00 92.19 90 GLU A C 1
ATOM 704 O O . GLU A 1 90 ? -9.247 -7.790 7.887 1.00 92.19 90 GLU A O 1
ATOM 709 N N . THR A 1 91 ? -8.567 -5.859 6.964 1.00 92.88 91 THR A N 1
ATOM 710 C CA . THR A 1 91 ? -7.747 -6.441 5.904 1.00 92.88 91 THR A CA 1
ATOM 711 C C . THR A 1 91 ? -6.335 -5.887 5.981 1.00 92.88 91 THR A C 1
ATOM 713 O O . THR A 1 91 ? -6.105 -4.775 6.457 1.00 92.88 91 THR A O 1
ATOM 716 N N . THR A 1 92 ? -5.366 -6.639 5.476 1.00 94.50 92 THR A N 1
ATOM 717 C CA . THR A 1 92 ? -3.998 -6.149 5.323 1.00 94.50 92 THR A CA 1
ATOM 718 C C . THR A 1 92 ? -3.773 -5.677 3.897 1.00 94.50 92 THR A C 1
ATOM 720 O O . THR A 1 92 ? -4.260 -6.275 2.936 1.00 94.50 92 THR A O 1
ATOM 723 N N . TYR A 1 93 ? -3.044 -4.577 3.746 1.00 95.25 93 TYR A N 1
ATOM 724 C CA . TYR A 1 93 ? -2.717 -4.025 2.445 1.00 95.25 93 TYR A CA 1
ATOM 725 C C . TYR A 1 93 ? -1.301 -3.445 2.393 1.00 95.25 93 TYR A C 1
ATOM 727 O O . TYR A 1 93 ? -0.662 -3.161 3.407 1.00 95.25 93 TYR A O 1
ATOM 735 N N . GLY A 1 94 ? -0.799 -3.263 1.181 1.00 95.69 94 GLY A N 1
ATOM 736 C CA . GLY A 1 94 ? 0.463 -2.600 0.889 1.00 95.69 94 GLY A CA 1
ATOM 737 C C . GLY A 1 94 ? 0.426 -1.964 -0.494 1.00 95.69 94 GLY A C 1
ATOM 738 O O . GLY A 1 94 ? -0.503 -2.167 -1.268 1.00 95.69 94 GLY A O 1
ATOM 739 N N . THR A 1 95 ? 1.448 -1.187 -0.824 1.00 95.44 95 THR A N 1
ATOM 740 C CA . THR A 1 95 ? 1.689 -0.725 -2.200 1.00 95.44 95 THR A CA 1
ATOM 741 C C . THR A 1 95 ? 3.006 -1.303 -2.671 1.00 95.44 95 THR A C 1
ATOM 743 O O . THR A 1 95 ? 3.879 -1.561 -1.844 1.00 95.44 95 THR A O 1
ATOM 746 N N . VAL A 1 96 ? 3.186 -1.473 -3.982 1.00 93.75 96 VAL A N 1
ATOM 747 C CA . VAL A 1 96 ? 4.462 -1.967 -4.530 1.00 93.75 96 VAL A CA 1
ATOM 748 C C . VAL A 1 96 ? 5.633 -1.113 -4.029 1.00 93.75 96 VAL A C 1
ATOM 750 O O . VAL A 1 96 ? 6.619 -1.649 -3.528 1.00 93.75 96 VAL A O 1
ATOM 753 N N . ASP A 1 97 ? 5.494 0.213 -4.068 1.00 92.25 97 ASP A N 1
ATOM 754 C CA . ASP A 1 97 ? 6.534 1.140 -3.610 1.00 92.25 97 ASP A CA 1
ATOM 755 C C . ASP A 1 97 ? 6.779 1.066 -2.097 1.00 92.25 97 ASP A C 1
ATOM 757 O O . ASP A 1 97 ? 7.923 1.156 -1.647 1.00 92.25 97 ASP A O 1
ATOM 761 N N . GLY A 1 98 ? 5.722 0.889 -1.298 1.00 92.75 98 GLY A N 1
ATOM 762 C CA . GLY A 1 98 ? 5.839 0.688 0.146 1.00 92.75 98 GLY A CA 1
ATOM 763 C C . GLY A 1 98 ? 6.570 -0.612 0.480 1.00 92.75 98 GLY A C 1
ATOM 764 O O . GLY A 1 98 ? 7.543 -0.593 1.231 1.00 92.75 98 GLY A O 1
ATOM 765 N N . LEU A 1 99 ? 6.163 -1.712 -0.158 1.00 94.31 99 LEU A N 1
ATOM 766 C CA . LEU A 1 99 ? 6.713 -3.053 0.051 1.00 94.31 99 LEU A CA 1
ATOM 767 C C . LEU A 1 99 ? 8.176 -3.173 -0.390 1.00 94.31 99 LEU A C 1
ATOM 769 O O . LEU A 1 99 ? 8.935 -3.941 0.199 1.00 94.31 99 LEU A O 1
ATOM 773 N N . LYS A 1 100 ? 8.599 -2.389 -1.388 1.00 91.62 100 LYS A N 1
ATOM 774 C CA . LYS A 1 100 ? 10.010 -2.278 -1.785 1.00 91.62 100 LYS A CA 1
ATOM 775 C C . LYS A 1 100 ? 10.879 -1.612 -0.719 1.00 91.62 100 LYS A C 1
ATOM 777 O O . LYS A 1 100 ? 12.028 -2.008 -0.547 1.00 91.62 100 LYS A O 1
ATOM 782 N N . LYS A 1 101 ? 10.349 -0.613 -0.005 1.00 91.06 101 LYS A N 1
ATOM 783 C CA . LYS A 1 101 ? 11.071 0.088 1.073 1.00 91.06 101 LYS A CA 1
ATOM 784 C C . LYS A 1 101 ? 11.119 -0.742 2.350 1.00 91.06 101 LYS A C 1
ATOM 786 O O . LYS A 1 101 ? 12.165 -0.851 2.978 1.00 91.06 101 LYS A O 1
ATOM 791 N N . CYS A 1 102 ? 9.979 -1.303 2.735 1.00 92.19 102 CYS A N 1
ATOM 792 C CA . CYS A 1 102 ? 9.836 -2.157 3.900 1.00 92.19 102 CYS A CA 1
ATOM 793 C C . CYS A 1 102 ? 8.791 -3.222 3.578 1.00 92.19 102 CYS A C 1
ATOM 795 O O . CYS A 1 102 ? 7.639 -2.889 3.306 1.00 92.19 102 CYS A O 1
ATOM 797 N N . TYR A 1 103 ? 9.188 -4.495 3.591 1.00 93.12 103 TYR A N 1
ATOM 798 C CA . TYR A 1 103 ? 8.317 -5.605 3.199 1.00 93.12 103 TYR A CA 1
ATOM 799 C C . TYR A 1 103 ? 7.358 -5.993 4.335 1.00 93.12 103 TYR A C 1
ATOM 801 O O . TYR A 1 103 ? 7.442 -7.081 4.901 1.00 93.12 103 TYR A O 1
ATOM 809 N N . VAL A 1 104 ? 6.499 -5.044 4.706 1.00 91.44 104 VAL A N 1
ATOM 810 C CA . VAL A 1 104 ? 5.510 -5.139 5.780 1.00 91.44 104 VAL A CA 1
ATOM 811 C C . VAL A 1 104 ? 4.177 -4.615 5.258 1.00 91.44 104 VAL A C 1
ATOM 813 O O . VAL A 1 104 ? 4.112 -3.568 4.612 1.00 91.44 104 VAL A O 1
ATOM 816 N N . TYR A 1 105 ? 3.112 -5.351 5.558 1.00 93.75 105 TYR A N 1
ATOM 817 C CA . TYR A 1 105 ? 1.740 -4.977 5.232 1.00 93.75 105 TYR A CA 1
ATOM 818 C C . TYR A 1 105 ? 1.119 -4.217 6.403 1.00 93.75 105 TYR A C 1
ATOM 820 O O . TYR A 1 105 ? 1.421 -4.487 7.563 1.00 93.75 105 TYR A O 1
ATOM 828 N N . THR A 1 106 ? 0.261 -3.253 6.093 1.00 91.31 106 THR A N 1
ATOM 829 C CA . THR A 1 106 ? -0.444 -2.418 7.073 1.00 91.31 106 THR A CA 1
ATOM 830 C C . THR A 1 106 ? -1.902 -2.861 7.169 1.00 91.31 106 THR A C 1
ATOM 832 O O . THR A 1 106 ? -2.479 -3.276 6.166 1.00 91.31 106 THR A O 1
ATOM 835 N N . GLY A 1 107 ? -2.493 -2.805 8.362 1.00 90.31 107 GLY A N 1
ATOM 836 C CA . GLY A 1 107 ? -3.920 -3.072 8.558 1.00 90.31 107 GLY A CA 1
ATOM 837 C C . GLY A 1 107 ? -4.790 -1.906 8.087 1.00 90.31 107 GLY A C 1
ATOM 838 O O . GLY A 1 107 ? -4.384 -0.746 8.153 1.00 90.31 107 GLY A O 1
ATOM 839 N N . GLY A 1 108 ? -5.990 -2.208 7.610 1.00 90.38 108 GLY A N 1
ATOM 840 C CA . GLY A 1 108 ? -7.005 -1.227 7.248 1.00 90.38 108 GLY A CA 1
ATOM 841 C C . GLY A 1 108 ? -8.400 -1.816 7.389 1.00 90.38 108 GLY A C 1
ATOM 842 O O . GLY A 1 108 ? -8.589 -3.021 7.231 1.00 90.38 108 GLY A O 1
ATOM 843 N N . LEU A 1 109 ? -9.381 -0.965 7.680 1.00 94.38 109 LEU A N 1
ATOM 844 C CA . LEU A 1 109 ? -10.782 -1.369 7.721 1.00 94.38 109 LEU A CA 1
ATOM 845 C C . LEU A 1 109 ? -11.376 -1.224 6.322 1.00 94.38 109 LEU A C 1
ATOM 847 O O . LEU A 1 109 ? -11.124 -0.229 5.641 1.00 94.38 109 LEU A O 1
ATOM 851 N N . VAL A 1 110 ? -12.160 -2.199 5.882 1.00 94.88 110 VAL A N 1
ATOM 852 C CA . VAL A 1 110 ? -12.793 -2.191 4.560 1.00 94.88 110 VAL A CA 1
ATOM 853 C C . VAL A 1 110 ? -14.213 -2.730 4.653 1.00 94.88 110 VAL A C 1
ATOM 855 O O . VAL A 1 110 ? -14.509 -3.590 5.484 1.00 94.88 110 VAL A O 1
ATOM 858 N N . ASP A 1 111 ? -15.102 -2.173 3.836 1.00 93.31 111 ASP A N 1
ATOM 859 C CA . ASP A 1 111 ? -16.448 -2.715 3.690 1.00 93.31 111 ASP A CA 1
ATOM 860 C C . ASP A 1 111 ? -16.362 -4.137 3.096 1.00 93.31 111 ASP A C 1
ATOM 862 O O . ASP A 1 111 ? -15.671 -4.332 2.090 1.00 93.31 111 ASP A O 1
ATOM 866 N N . PRO A 1 112 ? -17.003 -5.149 3.707 1.00 94.06 112 PRO A N 1
ATOM 867 C CA . PRO A 1 112 ? -16.854 -6.537 3.281 1.00 94.06 112 PRO A CA 1
ATOM 868 C C . PRO A 1 112 ? -17.407 -6.801 1.874 1.00 94.06 112 PRO A C 1
ATOM 870 O O . PRO A 1 112 ? -16.814 -7.594 1.141 1.00 94.06 112 PRO A O 1
ATOM 873 N N . ALA A 1 113 ? -18.495 -6.135 1.472 1.00 94.25 113 ALA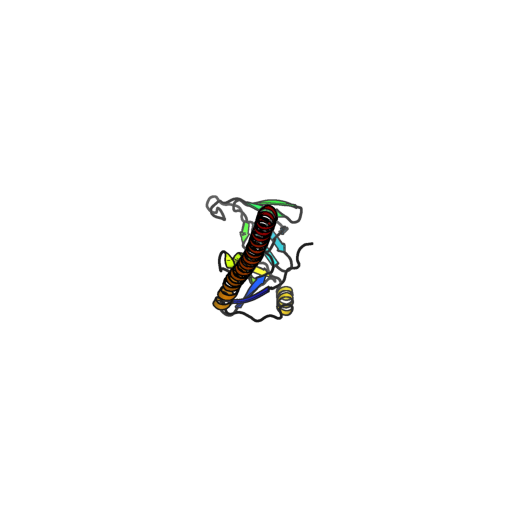 A N 1
ATOM 874 C CA . ALA A 1 113 ? -19.062 -6.302 0.135 1.00 94.25 113 ALA A CA 1
ATOM 875 C C . ALA A 1 113 ? -18.135 -5.679 -0.917 1.00 94.25 113 ALA A C 1
ATOM 877 O O . ALA A 1 113 ? -17.769 -6.330 -1.895 1.00 94.25 113 ALA A O 1
ATOM 878 N N . ALA A 1 114 ? -17.650 -4.465 -0.662 1.00 92.75 114 ALA A N 1
ATOM 879 C CA . ALA A 1 114 ? -16.724 -3.795 -1.567 1.00 92.75 114 ALA A CA 1
ATOM 880 C C . ALA A 1 114 ? -15.345 -4.481 -1.633 1.00 92.75 114 ALA A C 1
ATOM 882 O O . ALA A 1 114 ? -14.683 -4.455 -2.671 1.00 92.75 114 ALA A O 1
ATOM 883 N N . LEU A 1 115 ? -14.898 -5.128 -0.548 1.00 93.69 115 LEU A N 1
ATOM 884 C CA . LEU A 1 115 ? -13.705 -5.977 -0.572 1.00 93.69 115 LEU A CA 1
ATOM 885 C C . LEU A 1 115 ? -13.897 -7.164 -1.522 1.00 93.69 115 LEU A C 1
ATOM 887 O O . LEU A 1 115 ? -12.985 -7.491 -2.282 1.00 93.69 115 LEU A O 1
ATOM 891 N N . GLN A 1 116 ? -15.070 -7.799 -1.491 1.00 93.81 116 GLN A N 1
ATOM 892 C CA . GLN A 1 116 ? -15.390 -8.909 -2.382 1.00 93.81 116 GLN A CA 1
ATOM 893 C C . GLN A 1 116 ? -15.434 -8.461 -3.849 1.00 93.81 116 GLN A C 1
ATOM 895 O O . GLN A 1 116 ? -14.903 -9.164 -4.707 1.00 93.81 116 GLN A O 1
ATOM 900 N N . GLU A 1 117 ? -15.993 -7.283 -4.135 1.00 93.62 117 GLU A N 1
ATOM 901 C CA . GLU A 1 117 ? -15.981 -6.681 -5.476 1.00 93.62 117 GLU A CA 1
ATOM 902 C C . GLU A 1 117 ? -14.550 -6.414 -5.962 1.00 93.62 117 GLU A C 1
ATOM 904 O O . GLU A 1 117 ? -14.152 -6.919 -7.012 1.00 93.62 117 GLU A O 1
ATOM 909 N N . LEU A 1 118 ? -13.730 -5.729 -5.153 1.00 92.06 118 LEU A N 1
ATOM 910 C CA . LEU A 1 118 ? -12.313 -5.492 -5.459 1.00 92.06 118 LEU A CA 1
ATOM 911 C C . LEU A 1 118 ? -11.556 -6.800 -5.718 1.00 92.06 118 LEU A C 1
ATOM 913 O O . LEU A 1 118 ? -10.717 -6.882 -6.617 1.00 92.06 118 LEU A O 1
ATOM 917 N N . ARG A 1 119 ? -11.841 -7.831 -4.917 1.00 92.44 119 ARG A N 1
ATOM 918 C CA . ARG A 1 119 ? -11.233 -9.154 -5.047 1.00 92.44 119 ARG A CA 1
ATOM 919 C C . ARG A 1 119 ? -11.666 -9.873 -6.325 1.00 92.44 119 ARG A C 1
ATOM 921 O O . ARG A 1 119 ? -10.845 -10.595 -6.894 1.00 92.44 119 ARG A O 1
ATOM 928 N N . ALA A 1 120 ? -12.914 -9.690 -6.756 1.00 93.50 120 ALA A N 1
ATOM 929 C CA . ALA A 1 120 ? -13.473 -10.279 -7.971 1.00 93.50 120 ALA A CA 1
ATOM 930 C C . ALA A 1 120 ? -12.941 -9.613 -9.250 1.00 93.50 120 ALA A C 1
ATOM 932 O O . ALA A 1 120 ? -12.764 -10.291 -10.260 1.00 93.50 120 ALA A O 1
ATOM 933 N N . GLU A 1 121 ? -12.621 -8.316 -9.204 1.00 93.38 121 GLU A N 1
ATOM 934 C CA . GLU A 1 121 ? -11.951 -7.612 -10.308 1.00 93.38 121 GLU A CA 1
ATOM 935 C C . GLU A 1 121 ? -10.521 -8.119 -10.557 1.00 93.38 121 GLU A C 1
ATOM 937 O O . GLU A 1 121 ? -9.980 -7.986 -11.658 1.00 93.38 121 GLU A O 1
ATOM 942 N N . TYR A 1 122 ? -9.884 -8.702 -9.539 1.00 94.50 122 TYR A N 1
ATOM 943 C CA . TYR A 1 122 ? -8.527 -9.213 -9.648 1.00 94.50 122 TYR A CA 1
ATOM 944 C C . TYR A 1 122 ? -8.482 -10.595 -10.313 1.00 94.50 122 TYR A C 1
ATOM 946 O O . TYR A 1 122 ? -8.835 -11.611 -9.715 1.00 94.50 122 TYR A O 1
ATOM 954 N N . THR A 1 123 ? -7.947 -10.645 -11.534 1.00 92.94 123 THR A N 1
ATOM 955 C CA . THR A 1 123 ? -7.811 -11.879 -12.331 1.00 92.94 123 THR A CA 1
ATOM 956 C C . THR A 1 123 ? -6.428 -12.535 -12.242 1.00 92.94 123 THR A C 1
ATOM 958 O O . THR A 1 123 ? -6.134 -13.460 -12.998 1.00 92.94 123 THR A O 1
ATOM 961 N N . GLY A 1 124 ? -5.534 -12.024 -11.393 1.00 91.94 124 GLY A N 1
ATOM 962 C CA . GLY A 1 124 ? -4.186 -12.571 -11.238 1.00 91.94 124 GLY A CA 1
ATOM 963 C C . GLY A 1 124 ? -4.122 -13.759 -10.274 1.00 91.94 124 GLY A C 1
ATOM 964 O O . GLY A 1 124 ? -5.124 -14.187 -9.702 1.00 91.94 124 GLY A O 1
ATOM 965 N N . CYS A 1 125 ? -2.918 -14.296 -10.078 1.00 92.56 125 CYS A N 1
ATOM 966 C CA . CYS A 1 125 ? -2.679 -15.351 -9.099 1.00 92.56 125 CYS A CA 1
ATOM 967 C C . CYS A 1 125 ? -2.470 -14.788 -7.686 1.00 92.56 125 CYS A C 1
ATOM 969 O O . CYS A 1 125 ? -2.081 -13.635 -7.497 1.00 92.56 125 CYS A O 1
ATOM 971 N N . VAL A 1 126 ? -2.700 -15.633 -6.682 1.00 95.94 126 VAL A N 1
ATOM 972 C CA . VAL A 1 126 ? -2.299 -15.345 -5.303 1.00 95.94 126 VAL A CA 1
ATOM 973 C C . VAL A 1 126 ? -0.852 -15.791 -5.135 1.00 95.94 126 VAL A C 1
ATOM 975 O O . VAL A 1 126 ? -0.516 -16.949 -5.380 1.00 95.94 126 VAL A O 1
ATOM 978 N N . TYR A 1 127 ? 0.016 -14.863 -4.753 1.00 96.12 127 TYR A N 1
ATOM 979 C CA . TYR A 1 127 ? 1.432 -15.132 -4.561 1.00 96.12 127 TYR A CA 1
ATOM 980 C C . TYR A 1 127 ? 1.706 -15.617 -3.134 1.00 96.12 127 TYR A C 1
ATOM 982 O O . TYR A 1 127 ? 1.219 -15.007 -2.180 1.00 96.12 127 TYR A O 1
ATOM 990 N N . PRO A 1 128 ? 2.567 -16.627 -2.940 1.00 96.44 128 PRO A N 1
ATOM 991 C CA . PRO A 1 128 ? 3.141 -16.905 -1.631 1.00 96.44 128 PRO A CA 1
ATOM 992 C C . PRO A 1 128 ? 3.934 -15.701 -1.105 1.00 96.44 128 PRO A C 1
ATOM 994 O O . PRO A 1 128 ? 4.590 -14.991 -1.876 1.00 96.44 128 PRO A O 1
ATOM 997 N N . TYR A 1 129 ? 3.935 -15.507 0.218 1.00 94.50 129 TYR A N 1
ATOM 998 C CA . TYR A 1 129 ? 4.552 -14.349 0.877 1.00 94.50 129 TYR A CA 1
ATOM 999 C C . TYR A 1 129 ? 5.953 -13.995 0.362 1.00 94.50 129 TYR A C 1
ATOM 1001 O O . TYR A 1 129 ? 6.212 -12.860 -0.040 1.00 94.50 129 TYR A O 1
ATOM 1009 N N . TRP A 1 130 ? 6.869 -14.964 0.365 1.00 93.75 130 TRP A N 1
ATOM 1010 C CA . TRP A 1 130 ? 8.265 -14.743 -0.020 1.00 93.75 130 TRP A CA 1
ATOM 1011 C C . TRP A 1 130 ? 8.464 -14.661 -1.532 1.00 93.75 130 TRP A C 1
ATOM 1013 O O . TRP A 1 130 ? 9.419 -14.035 -1.993 1.00 93.75 130 TRP A O 1
ATOM 1023 N N . ASP A 1 131 ? 7.566 -15.255 -2.312 1.00 94.50 131 ASP A N 1
ATOM 1024 C CA . ASP A 1 131 ? 7.666 -15.235 -3.766 1.00 94.50 131 ASP A CA 1
ATOM 1025 C C . ASP A 1 131 ? 7.263 -13.879 -4.322 1.00 94.50 131 ASP A C 1
ATOM 1027 O O . ASP A 1 131 ? 7.948 -13.356 -5.200 1.00 94.50 131 ASP A O 1
ATOM 1031 N N . TYR A 1 132 ? 6.253 -13.232 -3.740 1.00 95.00 132 TYR A N 1
ATOM 1032 C CA . TYR A 1 132 ? 5.930 -11.865 -4.133 1.00 95.00 132 TYR A CA 1
ATOM 1033 C C . TYR A 1 132 ? 7.083 -10.888 -3.855 1.00 95.00 132 TYR A C 1
ATOM 1035 O O . TYR A 1 132 ? 7.376 -10.022 -4.682 1.00 95.00 132 TYR A O 1
ATOM 1043 N N . GLN A 1 133 ? 7.815 -11.072 -2.748 1.00 93.56 133 GLN A N 1
ATOM 1044 C CA . GLN A 1 133 ? 8.998 -10.259 -2.452 1.00 93.56 133 GLN A CA 1
ATOM 1045 C C . GLN A 1 133 ? 10.065 -10.386 -3.545 1.00 93.56 133 GLN A C 1
ATOM 1047 O O . GLN A 1 133 ? 10.701 -9.399 -3.920 1.00 93.56 133 GLN A O 1
ATOM 1052 N N . LYS A 1 134 ? 10.272 -11.603 -4.059 1.00 91.62 134 LYS A N 1
ATOM 1053 C CA . LYS A 1 134 ? 11.183 -11.851 -5.178 1.00 91.62 134 LYS A CA 1
ATOM 1054 C C . LYS A 1 134 ? 10.681 -11.149 -6.434 1.00 91.62 134 LYS A C 1
ATOM 1056 O O . LYS A 1 134 ? 11.463 -10.454 -7.067 1.00 91.62 134 LYS A O 1
ATOM 1061 N N . VAL A 1 135 ? 9.391 -11.270 -6.761 1.00 91.56 135 VAL A N 1
ATOM 1062 C CA . VAL A 1 135 ? 8.787 -10.632 -7.946 1.00 91.56 135 VAL A CA 1
ATOM 1063 C C . VAL A 1 135 ? 9.060 -9.129 -7.961 1.00 91.56 135 VAL A C 1
ATOM 1065 O O . VAL A 1 135 ? 9.583 -8.616 -8.949 1.00 91.56 135 VAL A O 1
ATOM 1068 N N . ILE A 1 136 ? 8.781 -8.423 -6.861 1.00 90.94 136 ILE A N 1
ATOM 1069 C CA . ILE A 1 136 ? 8.969 -6.965 -6.817 1.00 90.94 136 ILE A CA 1
ATOM 1070 C C . ILE A 1 136 ? 10.445 -6.543 -6.845 1.00 90.94 136 ILE A C 1
ATOM 1072 O O . ILE A 1 136 ? 10.744 -5.465 -7.353 1.00 90.94 136 ILE A O 1
ATOM 1076 N N . LYS A 1 137 ? 11.365 -7.374 -6.334 1.00 85.94 137 LYS A N 1
ATOM 1077 C CA . LYS A 1 137 ? 12.816 -7.125 -6.394 1.00 85.94 137 LYS A CA 1
ATOM 1078 C C . LYS A 1 137 ? 13.376 -7.382 -7.793 1.00 85.94 137 LYS A C 1
ATOM 1080 O O . LYS A 1 137 ? 14.072 -6.533 -8.345 1.00 85.94 137 LYS A O 1
ATOM 1085 N N . TYR A 1 138 ? 13.040 -8.524 -8.387 1.00 86.44 138 TYR A N 1
ATOM 1086 C CA . TYR A 1 138 ? 13.527 -8.900 -9.712 1.00 86.44 138 TYR A CA 1
ATOM 1087 C C . TYR A 1 138 ? 12.963 -8.010 -10.820 1.00 86.44 138 TYR A C 1
ATOM 1089 O O . TYR A 1 138 ? 13.646 -7.811 -11.822 1.00 86.44 138 TYR A O 1
ATOM 1097 N N . ASP A 1 139 ? 11.766 -7.434 -10.663 1.00 84.31 139 ASP A N 1
ATOM 1098 C CA . ASP A 1 139 ? 11.253 -6.469 -11.643 1.00 84.31 139 ASP A CA 1
ATOM 1099 C C . ASP A 1 139 ? 12.133 -5.205 -11.713 1.00 84.31 139 ASP A C 1
ATOM 1101 O O . ASP A 1 139 ? 12.411 -4.702 -12.804 1.00 84.31 139 ASP A O 1
ATOM 1105 N N . ASP A 1 140 ? 12.663 -4.737 -10.578 1.00 81.56 140 ASP A N 1
ATOM 1106 C CA . ASP A 1 140 ? 13.592 -3.600 -10.546 1.00 81.56 140 ASP A CA 1
ATOM 1107 C C . ASP A 1 140 ? 14.951 -3.949 -11.155 1.00 81.56 140 ASP A C 1
ATOM 1109 O O . ASP A 1 140 ? 15.476 -3.182 -11.967 1.00 81.56 140 ASP A O 1
ATOM 1113 N N . GLU A 1 141 ? 15.500 -5.121 -10.831 1.00 84.62 141 GLU A N 1
ATOM 1114 C CA . GLU A 1 141 ? 16.749 -5.603 -11.434 1.00 84.62 141 GLU A CA 1
ATOM 1115 C C . GLU A 1 141 ? 16.609 -5.771 -12.950 1.00 84.62 141 GLU A C 1
ATOM 1117 O O . GLU A 1 141 ? 17.458 -5.309 -13.718 1.00 84.62 141 GLU A O 1
ATOM 1122 N N . ARG A 1 142 ? 15.501 -6.367 -13.404 1.00 85.56 142 ARG A N 1
ATOM 1123 C CA . ARG A 1 142 ? 15.182 -6.517 -14.824 1.00 85.56 142 ARG A CA 1
ATOM 1124 C C . ARG A 1 142 ? 15.127 -5.156 -15.515 1.00 85.56 142 ARG A C 1
ATOM 1126 O O . ARG A 1 142 ? 15.778 -4.976 -16.544 1.00 85.56 142 ARG A O 1
ATOM 1133 N N . ARG A 1 143 ? 14.387 -4.186 -14.963 1.00 85.88 143 ARG A N 1
ATOM 1134 C CA . ARG A 1 143 ? 14.305 -2.822 -15.520 1.00 85.88 143 ARG A CA 1
ATOM 1135 C C . ARG A 1 143 ? 15.666 -2.135 -15.542 1.00 85.88 143 ARG A C 1
ATOM 1137 O O . ARG A 1 143 ? 15.994 -1.475 -16.528 1.00 85.88 143 ARG A O 1
ATOM 1144 N N . TYR A 1 144 ? 16.469 -2.298 -14.491 1.00 90.06 144 TYR A N 1
ATOM 1145 C CA . TYR A 1 144 ? 17.826 -1.762 -14.426 1.00 90.06 144 TYR A CA 1
ATOM 1146 C C . TYR A 1 144 ? 18.691 -2.295 -15.573 1.00 90.06 144 TYR A C 1
ATOM 1148 O O . TYR A 1 144 ? 19.292 -1.502 -16.304 1.00 90.06 144 TYR A O 1
ATOM 1156 N N . TRP A 1 145 ? 18.721 -3.617 -15.771 1.00 91.12 145 TRP A N 1
ATOM 1157 C CA . TRP A 1 145 ? 19.522 -4.240 -16.824 1.00 91.12 145 TRP A CA 1
ATOM 1158 C C . TRP A 1 145 ? 19.038 -3.862 -18.222 1.00 91.12 145 TRP A C 1
ATOM 1160 O O . TRP A 1 145 ? 19.864 -3.478 -19.046 1.00 91.12 145 TRP A O 1
ATOM 1170 N N . ILE A 1 146 ? 17.724 -3.855 -18.469 1.00 91.50 146 ILE A N 1
ATOM 1171 C CA . ILE A 1 146 ? 17.144 -3.398 -19.743 1.00 91.50 146 ILE A CA 1
ATOM 1172 C C . ILE A 1 146 ? 17.581 -1.959 -20.055 1.00 91.50 146 ILE A C 1
ATOM 1174 O O . ILE A 1 146 ? 18.122 -1.686 -21.127 1.00 91.50 146 ILE A O 1
ATOM 1178 N N . ASN A 1 147 ? 17.430 -1.041 -19.097 1.00 92.12 147 ASN A N 1
ATOM 1179 C CA . ASN A 1 147 ? 17.826 0.357 -19.275 1.00 92.12 147 ASN A CA 1
ATOM 1180 C C . ASN A 1 147 ? 19.335 0.513 -19.506 1.00 92.12 147 ASN A C 1
ATOM 1182 O O . ASN A 1 147 ? 19.767 1.369 -20.281 1.00 92.12 147 ASN A O 1
ATOM 1186 N N . LYS A 1 148 ? 20.153 -0.301 -18.833 1.00 94.25 148 LYS A N 1
ATOM 1187 C CA . LYS A 1 148 ? 21.606 -0.310 -19.014 1.00 94.25 148 LYS A CA 1
ATOM 1188 C C . LYS A 1 148 ? 21.993 -0.812 -20.406 1.00 94.25 148 LYS A C 1
ATOM 1190 O O . LYS A 1 148 ? 22.823 -0.172 -21.047 1.00 94.25 148 LYS A O 1
ATOM 1195 N N . CYS A 1 149 ? 21.372 -1.889 -20.887 1.00 94.06 149 CYS A N 1
ATOM 1196 C CA . CYS A 1 149 ? 21.574 -2.414 -22.238 1.00 94.06 149 CYS A CA 1
ATOM 1197 C C . CYS A 1 149 ? 21.230 -1.364 -23.301 1.00 94.06 149 CYS A C 1
ATOM 1199 O O . CYS A 1 149 ? 22.087 -1.058 -24.126 1.00 94.06 149 CYS A O 1
ATOM 1201 N N . PHE A 1 150 ? 20.062 -0.717 -23.215 1.00 94.50 150 PHE A N 1
ATOM 1202 C CA . PHE A 1 150 ? 19.689 0.343 -24.161 1.00 94.50 150 PHE A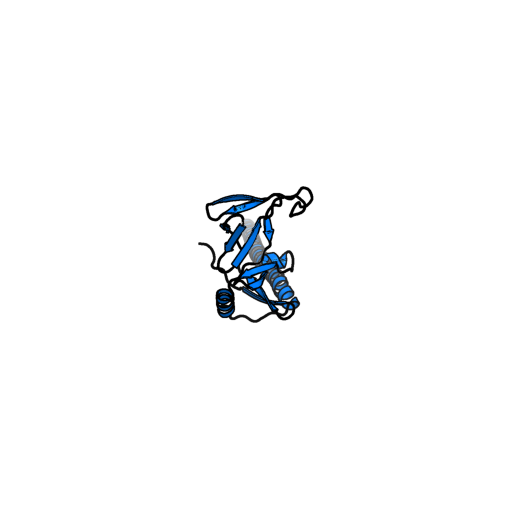 CA 1
ATOM 1203 C C . PHE A 1 150 ? 20.688 1.510 -24.174 1.00 94.50 150 PHE A C 1
ATOM 1205 O O . PHE A 1 150 ? 21.113 1.956 -25.238 1.00 94.50 150 PHE A O 1
ATOM 1212 N N . LYS A 1 151 ? 21.150 1.969 -23.002 1.00 94.94 151 LYS A N 1
ATOM 1213 C CA . LYS A 1 151 ? 22.175 3.027 -22.919 1.00 94.94 151 LYS A CA 1
ATOM 1214 C C . LYS A 1 151 ? 23.503 2.617 -23.561 1.00 94.94 151 LYS A C 1
ATOM 1216 O O . LYS A 1 151 ? 24.173 3.458 -24.165 1.00 94.94 151 LYS A O 1
ATOM 1221 N N . LEU A 1 152 ? 23.906 1.355 -23.406 1.00 95.88 152 LEU A N 1
ATOM 1222 C CA . LEU A 1 152 ? 25.124 0.819 -24.019 1.00 95.88 152 LEU A CA 1
ATOM 1223 C C . LEU A 1 152 ? 24.985 0.713 -25.540 1.00 95.88 152 LEU A C 1
ATOM 1225 O O . LEU A 1 152 ? 25.908 1.107 -26.251 1.00 95.88 152 LEU A O 1
ATOM 1229 N N . GLU A 1 153 ? 23.836 0.260 -26.041 1.00 96.06 153 GLU A N 1
ATOM 1230 C CA . GLU A 1 153 ? 23.542 0.221 -27.476 1.00 96.06 153 GLU A CA 1
ATOM 1231 C C . GLU A 1 153 ? 23.569 1.617 -28.105 1.00 96.06 153 GLU A C 1
ATOM 1233 O O . GLU A 1 153 ? 24.187 1.813 -29.153 1.00 96.06 153 GLU A O 1
ATOM 1238 N N . ASP A 1 154 ? 22.958 2.608 -27.456 1.00 96.38 154 ASP A N 1
ATOM 1239 C CA . ASP A 1 154 ? 22.983 3.994 -27.924 1.00 96.38 154 ASP A CA 1
ATOM 1240 C C . ASP A 1 154 ? 24.399 4.569 -27.934 1.00 96.38 154 ASP A C 1
ATOM 1242 O O . ASP A 1 154 ? 24.786 5.267 -28.878 1.00 96.38 154 ASP A O 1
ATOM 1246 N N . ARG A 1 155 ? 25.210 4.252 -26.915 1.00 96.31 155 ARG A N 1
ATOM 1247 C CA . ARG A 1 155 ? 26.627 4.635 -26.894 1.00 96.31 155 ARG A CA 1
ATOM 1248 C C . ARG A 1 155 ? 27.382 3.995 -28.056 1.00 96.31 155 ARG A C 1
ATOM 1250 O O . ARG A 1 155 ? 28.036 4.716 -28.800 1.00 96.31 155 ARG A O 1
ATOM 1257 N N . LEU A 1 156 ? 27.216 2.691 -28.274 1.00 96.75 156 LEU A N 1
ATOM 1258 C CA . LEU A 1 156 ? 27.862 1.968 -29.368 1.00 96.75 156 LEU A CA 1
ATOM 1259 C C . LEU A 1 156 ? 27.477 2.540 -30.742 1.00 96.75 156 LEU A C 1
ATOM 1261 O O . LEU A 1 156 ? 28.340 2.719 -31.602 1.00 96.75 156 LEU A O 1
ATOM 1265 N N . LYS A 1 157 ? 26.196 2.877 -30.951 1.00 96.50 157 LYS A N 1
ATOM 1266 C CA . LYS A 1 157 ? 25.718 3.530 -32.183 1.00 96.50 157 LYS A CA 1
ATOM 1267 C C . LYS A 1 157 ? 26.396 4.885 -32.405 1.00 96.50 157 LYS A C 1
ATOM 1269 O O . LYS A 1 157 ? 26.816 5.170 -33.530 1.00 96.50 157 LYS A O 1
ATOM 1274 N N . ARG A 1 158 ? 26.526 5.708 -31.357 1.00 96.69 158 ARG A N 1
ATOM 1275 C CA . ARG A 1 158 ? 27.234 7.000 -31.426 1.00 96.69 158 ARG A CA 1
ATOM 1276 C C . ARG A 1 158 ? 28.715 6.814 -31.738 1.00 96.69 158 ARG A C 1
ATOM 1278 O O . ARG A 1 158 ? 29.196 7.410 -32.698 1.00 96.69 158 ARG A O 1
ATOM 1285 N N . ASP A 1 159 ? 29.405 5.953 -30.999 1.00 96.88 159 ASP A N 1
ATOM 1286 C CA . ASP A 1 159 ? 30.843 5.705 -31.164 1.00 96.88 159 ASP A CA 1
ATOM 1287 C C . ASP A 1 159 ? 31.147 5.182 -32.577 1.00 96.88 159 ASP A C 1
ATOM 1289 O O . ASP A 1 159 ? 32.045 5.683 -33.255 1.00 96.88 159 ASP A O 1
ATOM 1293 N N . LYS A 1 160 ? 30.322 4.258 -33.091 1.00 97.31 160 LYS A N 1
ATOM 1294 C CA . LYS A 1 160 ? 30.405 3.770 -34.477 1.00 97.31 160 LYS A CA 1
ATOM 1295 C C . LYS A 1 160 ? 30.217 4.897 -35.495 1.00 97.31 160 LYS A C 1
ATOM 1297 O O . LYS A 1 160 ? 30.957 4.961 -36.476 1.00 97.31 160 LYS A O 1
ATOM 1302 N N . LYS A 1 161 ? 29.246 5.793 -35.285 1.00 97.25 161 LYS A N 1
ATOM 1303 C CA . LYS A 1 161 ? 29.015 6.953 -36.163 1.00 97.25 161 LYS A CA 1
ATOM 1304 C C . LYS A 1 161 ? 30.226 7.891 -36.173 1.00 97.25 161 LYS A C 1
ATOM 1306 O O . LYS A 1 161 ? 30.638 8.313 -37.252 1.00 97.25 161 LYS A O 1
ATOM 1311 N N . HIS A 1 162 ? 30.805 8.178 -35.007 1.00 97.00 162 HIS A N 1
ATOM 1312 C CA . HIS A 1 162 ? 32.016 8.993 -34.887 1.00 97.00 162 HIS A CA 1
ATOM 1313 C C . HIS A 1 162 ? 33.213 8.340 -35.577 1.00 97.00 162 HIS A C 1
ATOM 1315 O O . HIS A 1 162 ? 33.899 9.003 -36.349 1.00 97.00 162 HIS A O 1
ATOM 1321 N N . LEU A 1 163 ? 33.420 7.035 -35.386 1.00 97.12 163 LEU A N 1
ATOM 1322 C CA . LEU A 1 163 ? 34.490 6.301 -36.057 1.00 97.12 163 LEU A CA 1
ATOM 1323 C C . LEU A 1 163 ? 34.352 6.372 -37.583 1.00 97.12 163 LEU A C 1
ATOM 1325 O O . LEU A 1 163 ? 35.312 6.707 -38.270 1.00 97.12 163 LEU A O 1
ATOM 1329 N N . ILE A 1 164 ? 33.152 6.122 -38.117 1.00 97.31 164 ILE A N 1
ATOM 1330 C CA . ILE A 1 164 ? 32.885 6.223 -39.560 1.00 97.31 164 ILE A CA 1
ATOM 1331 C C . ILE A 1 164 ? 33.163 7.643 -40.068 1.00 97.31 164 ILE A C 1
ATOM 1333 O O . ILE A 1 164 ? 33.755 7.800 -41.135 1.00 97.31 164 ILE A O 1
ATOM 1337 N N . ALA A 1 165 ? 32.750 8.674 -39.328 1.00 97.00 165 ALA A N 1
ATOM 1338 C CA . ALA A 1 165 ? 33.011 10.063 -39.697 1.00 97.00 165 ALA A CA 1
ATOM 1339 C C . ALA A 1 165 ? 34.517 10.374 -39.720 1.00 97.00 165 ALA A C 1
ATOM 1341 O O . ALA A 1 165 ? 35.001 10.940 -40.698 1.00 97.00 165 ALA A O 1
ATOM 1342 N N . ASN A 1 166 ? 35.260 9.934 -38.703 1.00 97.19 166 ASN A N 1
ATOM 1343 C CA . ASN A 1 166 ? 36.706 10.133 -38.610 1.00 97.19 166 ASN A CA 1
ATOM 1344 C C . ASN A 1 166 ? 37.451 9.418 -39.745 1.00 97.19 166 ASN A C 1
ATOM 1346 O O . ASN A 1 166 ? 38.312 10.017 -40.384 1.00 97.19 166 ASN A O 1
ATOM 1350 N N . VAL A 1 167 ? 37.084 8.168 -40.051 1.00 97.06 167 VAL A N 1
ATOM 1351 C CA . VAL A 1 167 ? 37.668 7.410 -41.171 1.00 97.06 167 VAL A CA 1
ATOM 1352 C C . VAL A 1 167 ? 37.382 8.103 -42.503 1.00 97.06 167 VAL A C 1
ATOM 1354 O O . VAL A 1 167 ? 38.290 8.250 -43.319 1.00 97.06 167 VAL A O 1
ATOM 1357 N N . LYS A 1 168 ? 36.149 8.578 -42.724 1.00 96.50 168 LYS A N 1
ATOM 1358 C CA . LYS A 1 168 ? 35.791 9.338 -43.933 1.00 96.50 168 LYS A CA 1
ATOM 1359 C C . LYS A 1 168 ? 36.592 10.637 -44.054 1.00 96.50 168 LYS A C 1
ATOM 1361 O O . LYS A 1 168 ? 37.061 10.946 -45.145 1.00 96.50 168 LYS A O 1
ATOM 1366 N N . ALA A 1 169 ? 36.761 11.373 -42.956 1.00 95.94 169 ALA A N 1
ATOM 1367 C CA . ALA A 1 169 ? 37.545 12.604 -42.930 1.00 95.94 169 ALA A CA 1
ATOM 1368 C C . ALA A 1 169 ? 39.027 12.338 -43.242 1.00 95.94 169 ALA A C 1
ATOM 1370 O O . ALA A 1 169 ? 39.593 13.003 -44.105 1.00 95.94 169 ALA A O 1
ATOM 1371 N N . ALA A 1 170 ? 39.629 11.318 -42.621 1.00 95.50 170 ALA A N 1
ATOM 1372 C CA . ALA A 1 170 ? 41.014 10.925 -42.881 1.00 95.50 170 ALA A CA 1
ATOM 1373 C C . ALA A 1 170 ? 41.235 10.520 -44.349 1.00 95.50 170 ALA A C 1
ATOM 1375 O O . ALA A 1 170 ? 42.180 10.981 -44.986 1.00 95.50 170 ALA A O 1
ATOM 1376 N N . TRP A 1 171 ? 40.324 9.721 -44.917 1.00 94.62 171 TRP A N 1
ATOM 1377 C CA . TRP A 1 171 ? 40.360 9.348 -46.334 1.00 94.62 171 TRP A CA 1
ATOM 1378 C C . TRP A 1 171 ? 40.243 10.551 -47.274 1.00 94.62 171 TRP A C 1
ATOM 1380 O O . TRP A 1 171 ? 40.928 10.601 -48.296 1.00 94.62 171 TRP A O 1
ATOM 1390 N N . ALA A 1 172 ? 39.390 11.523 -46.947 1.00 93.62 172 ALA A N 1
ATOM 1391 C CA . ALA A 1 172 ? 39.255 12.746 -47.731 1.00 93.62 172 ALA A CA 1
ATOM 1392 C C . ALA A 1 172 ? 40.542 13.587 -47.702 1.00 93.62 172 ALA A C 1
ATOM 1394 O O . ALA A 1 172 ? 40.970 14.071 -48.749 1.00 93.62 172 ALA A O 1
ATOM 1395 N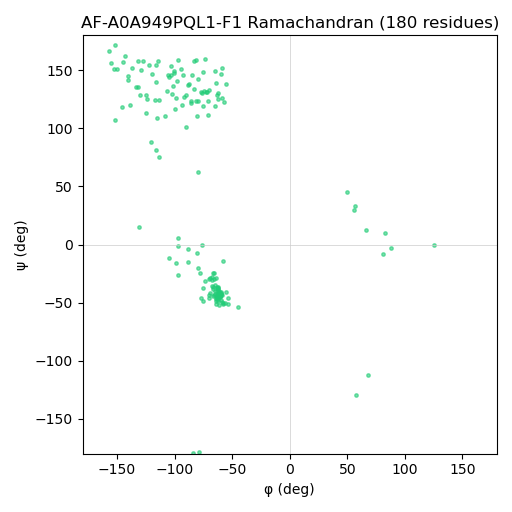 N . SER A 1 173 ? 41.185 13.716 -46.536 1.00 94.00 173 SER A N 1
ATOM 1396 C CA . SER A 1 173 ? 42.470 14.414 -46.397 1.00 94.00 173 SER A CA 1
ATOM 1397 C C . SER A 1 173 ? 43.590 13.730 -47.183 1.00 94.00 173 SER A C 1
ATOM 1399 O O . SER A 1 173 ? 44.325 14.406 -47.896 1.00 94.00 173 SER A O 1
ATOM 1401 N N . LEU A 1 174 ? 43.684 12.395 -47.124 1.00 92.25 174 LEU A N 1
ATOM 1402 C CA . LEU A 1 174 ? 44.667 11.629 -47.902 1.00 92.25 174 LEU A CA 1
ATOM 1403 C C . LEU A 1 174 ? 44.474 11.801 -49.412 1.00 92.25 174 LEU A C 1
ATOM 1405 O O . LEU A 1 174 ? 45.447 11.985 -50.137 1.00 92.25 174 LEU A O 1
ATOM 1409 N N . ARG A 1 175 ? 43.224 11.785 -49.894 1.00 90.75 175 ARG A N 1
ATOM 1410 C CA . ARG A 1 175 ? 42.925 12.040 -51.311 1.00 90.75 175 ARG A CA 1
ATOM 1411 C C . ARG A 1 175 ? 43.347 13.438 -51.756 1.00 90.75 175 ARG A C 1
ATOM 1413 O O . ARG A 1 175 ? 43.915 13.552 -52.833 1.00 90.75 175 ARG A O 1
ATOM 1420 N N . LYS A 1 176 ? 43.094 14.469 -50.940 1.00 88.12 176 LYS A N 1
ATOM 1421 C CA . LYS A 1 176 ? 43.535 15.843 -51.235 1.00 88.12 176 LYS A CA 1
ATOM 1422 C C . LYS A 1 176 ? 45.060 15.951 -51.307 1.00 88.12 176 LYS A C 1
ATOM 1424 O O . LYS A 1 176 ? 45.578 16.471 -52.286 1.00 88.12 176 LYS A O 1
ATOM 1429 N N . ALA A 1 177 ? 45.767 15.381 -50.332 1.00 85.19 177 ALA A N 1
ATOM 1430 C CA . ALA A 1 177 ? 47.230 15.384 -50.317 1.00 85.19 177 ALA A CA 1
ATOM 1431 C C . ALA A 1 177 ? 47.834 14.637 -51.524 1.00 85.19 177 ALA A C 1
ATOM 1433 O O . ALA A 1 177 ? 48.824 15.080 -52.094 1.00 85.19 177 ALA A O 1
ATOM 1434 N N . GLY A 1 178 ? 47.219 13.529 -51.952 1.00 77.31 178 GLY A N 1
ATOM 1435 C CA . GLY A 1 178 ? 47.648 12.789 -53.143 1.00 77.31 178 GLY A CA 1
ATOM 1436 C C . GLY A 1 178 ? 47.390 13.520 -54.465 1.00 77.31 178 GLY A C 1
ATOM 1437 O O . GLY A 1 178 ? 48.150 13.331 -55.406 1.00 77.31 178 GLY A O 1
ATOM 1438 N N . SER A 1 179 ? 46.352 14.363 -54.545 1.00 68.12 179 SER A N 1
ATOM 1439 C CA . SER A 1 179 ? 46.090 15.203 -55.725 1.00 68.12 179 SER A CA 1
ATOM 1440 C C . SER A 1 179 ? 46.951 16.465 -55.799 1.00 68.12 179 SER A C 1
ATOM 1442 O O . SER A 1 179 ? 47.070 17.035 -56.871 1.00 68.12 179 SER A O 1
ATOM 1444 N N . GLU A 1 180 ? 47.521 16.918 -54.679 1.00 66.50 180 GLU A N 1
ATOM 1445 C CA . GLU A 1 180 ? 48.432 18.075 -54.626 1.00 66.50 180 GLU A CA 1
ATOM 1446 C C . GLU A 1 180 ? 49.903 17.682 -54.866 1.00 66.50 180 GLU A C 1
ATOM 1448 O O . GLU A 1 180 ? 50.737 18.544 -55.127 1.00 66.50 180 GLU A O 1
ATOM 1453 N N . ALA A 1 181 ? 50.224 16.387 -54.774 1.00 57.44 181 ALA A N 1
ATOM 1454 C CA . ALA A 1 181 ? 51.565 15.837 -54.985 1.00 57.44 181 ALA A CA 1
ATOM 1455 C C . ALA A 1 181 ? 51.799 15.265 -56.402 1.00 57.44 181 ALA A C 1
ATOM 1457 O O . ALA A 1 181 ? 52.897 14.774 -56.672 1.00 57.44 181 ALA A O 1
ATOM 1458 N N . ALA A 1 182 ? 50.783 15.295 -57.272 1.00 52.28 182 ALA A N 1
ATOM 1459 C CA . ALA A 1 182 ? 50.814 14.841 -58.666 1.00 52.28 182 ALA A CA 1
ATOM 1460 C C . ALA A 1 182 ? 50.690 16.035 -59.620 1.00 52.28 182 ALA A C 1
ATOM 1462 O O . ALA A 1 182 ? 51.359 16.000 -60.676 1.00 52.28 182 ALA A O 1
#

Organism: NCBI:txid2706015

Solvent-accessible surface area (backbone atoms only — not comparable to full-atom values): 10294 Å² total; per-residue (Å²): 131,82,79,80,87,46,62,74,44,38,29,41,52,97,93,39,72,29,39,25,28,77,57,80,85,67,60,32,24,45,77,60,87,77,24,36,43,24,39,44,88,63,34,39,45,38,29,40,59,47,86,69,48,102,87,48,48,36,77,86,59,52,66,49,72,46,49,30,71,90,73,50,68,45,82,41,63,27,35,64,40,88,46,87,53,91,88,44,40,82,42,38,33,38,24,67,73,51,36,72,77,45,85,62,69,44,80,41,34,27,36,58,68,56,49,51,52,52,54,66,71,44,84,73,70,76,30,52,55,71,57,46,55,47,52,66,50,50,52,52,52,50,51,51,51,53,54,49,51,53,55,51,52,54,48,51,54,50,53,51,51,51,50,54,50,50,53,52,50,53,52,51,51,52,52,53,55,55,65,74,75,108

Foldseek 3Di:
DPDDWAFPAWEQDPNDTEGAIADDFDWAWDDDPPWIWTDDPQWIWTWDFDDDDPVQFPPVQDWDWHHHPVRDTDIDRRGIDTDDDPQWDKHWYHYLVRCLVPVDTDITTGRPVVVVVSVVVDPDDHHYSVVVSVVSVVVVVVVVVVVVVVVVVVVVVVVVVVVVVVVVVVVVVVVVVVVVVD

Mean predicted aligned error: 8.67 Å

Secondary structure (DSSP, 8-state):
-PPPP-EEEEEEETTEEEEEESS----EEEEETTEEEEEETTEEEEEEE-PPPTT--GGGG--EEEEBTTS-EEEESS-EEEE--TT-EEEEEEEHHHHHH----EEEEE-HHHHHHHHHH--SPEEEHHHHHHHHHHHHHHHHHHHHHHHHHHHHHHHHHHHHHHHHHHHHHHHHHHHH--

pLDDT: mean 89.71, std 9.57, range [38.25, 97.31]

Radius of gyration: 28.8 Å; Cα contacts (8 Å, |Δi|>4): 247; chains: 1; bounding box: 71×40×90 Å